Protein AF-A0A1V5N1G8-F1 (afdb_monomer_lite)

Sequence (257 aa):
MRITNEGSNYADNFAGTRWVGSACRNLSTYFGYEPAGEVNERGIAARIYNAAASGADELFVYDNPPAGERGAIYARYHSLLVKREPKIPVAVFLSKTAQELGLLTDLYPHAVVFRDYTDFDYLDESLIEQGFLDRYQVLVWTDGAVTEEKTLQQIEKWALAGGSLYCYIQPQTVEGRLWKLPAKDFAVSPSSLASFFEQIALSHAGLIPDGRADKVYWTRFKNDSVLILNFSDQVYEINNHKIEPGGIGEFQPDGKN

Secondary structure (DSSP, 8-state):
-EEEEE-S-HHHHHHHHHHHHHHHHHTT---EEEESS---HHHHHHHHHHHHHHT-SEE----SS--HHHHHHHHHHGGG-S---B---EEEE--HHHHHTT--SSHHHHHHHHTTT---EEE-HHHHHTTGGGG-SEEEE-S--EE-HHHHHHHHHHHHTT-EEEESS--EETT-PBP----TT-B---S-HHHHHHHHHHHTBTTBSS-S-SSEEEEEBTTS-EEEEE-SSS-EEETTEEE-TT-EEEE-TTS--

Foldseek 3Di:
DEDEDAELDLLLQCLVCLAVLQVCVLVVHAYEYHYPDYHDQLRLLSQLCSCLLSQHPDYDDPPVPPDDSSNVSCVVRVVSNDRFAFQAQEEEEDEPVLVVVVFFDCSSVLSSQLQLFADYHYDYLVSLVVVSNLSHQEYEYETRQEHAPVSVVSVLVVQVVRHAYEYCDQHDYPVRHTDDHPHDRYDNDPPDSLVSLLVVCVVDPPSGVNRDRAQWGWTAGPQRKIKIAQCHCDWDDDPNDTAHHSGIDIAHPVRPD

pLDDT: mean 92.46, std 9.37, range [46.47, 98.5]

Radius of gyration: 18.56 Å; chains: 1; bounding box: 42×41×53 Å

Structure (mmCIF, N/CA/C/O backbone):
data_AF-A0A1V5N1G8-F1
#
_entry.id   AF-A0A1V5N1G8-F1
#
loop_
_atom_site.group_PDB
_atom_site.id
_atom_site.type_symbol
_atom_site.label_atom_id
_atom_site.label_alt_id
_atom_site.label_comp_id
_atom_site.label_asym_id
_atom_site.label_entity_id
_atom_site.label_seq_id
_atom_site.pdbx_PDB_ins_code
_atom_site.Cartn_x
_atom_site.Cartn_y
_atom_site.Cartn_z
_atom_site.occupancy
_atom_site.B_iso_or_equiv
_atom_site.auth_seq_id
_atom_site.auth_comp_id
_atom_site.auth_asym_id
_atom_site.auth_atom_id
_atom_site.pdbx_PDB_model_num
ATOM 1 N N . MET A 1 1 ? -10.529 9.069 -12.139 1.00 88.56 1 MET A N 1
ATOM 2 C CA . MET A 1 1 ? -9.768 10.213 -11.598 1.00 88.56 1 MET A CA 1
ATOM 3 C C . MET A 1 1 ? -8.289 10.030 -11.890 1.00 88.56 1 MET A C 1
ATOM 5 O O . MET A 1 1 ? -7.838 8.898 -11.879 1.00 88.56 1 MET A O 1
ATOM 9 N N . ARG A 1 2 ? -7.527 11.096 -12.136 1.00 91.50 2 ARG A N 1
ATOM 10 C CA . ARG A 1 2 ? -6.063 11.013 -12.236 1.00 91.50 2 ARG A CA 1
ATOM 11 C C . ARG A 1 2 ? -5.458 11.846 -11.116 1.00 91.50 2 ARG A C 1
ATOM 13 O O . ARG A 1 2 ? -5.858 12.996 -10.962 1.00 91.50 2 ARG A O 1
ATOM 20 N N . ILE A 1 3 ? -4.589 11.249 -10.305 1.00 94.19 3 ILE A N 1
ATOM 21 C CA . ILE A 1 3 ? -3.963 11.930 -9.165 1.00 94.19 3 ILE A CA 1
ATOM 22 C C . ILE A 1 3 ? -2.528 12.325 -9.508 1.00 94.19 3 ILE A C 1
ATOM 24 O O . ILE A 1 3 ? -1.753 11.510 -10.007 1.00 94.19 3 ILE A O 1
ATOM 28 N N . THR A 1 4 ? -2.192 13.579 -9.221 1.00 92.69 4 THR A N 1
ATOM 29 C CA . THR A 1 4 ? -0.881 14.177 -9.485 1.00 92.69 4 THR A CA 1
ATOM 30 C C . THR A 1 4 ? -0.079 14.212 -8.188 1.00 92.69 4 THR A C 1
ATOM 32 O O . THR A 1 4 ? -0.222 15.149 -7.406 1.00 92.69 4 THR A O 1
ATOM 35 N N . ASN A 1 5 ? 0.731 13.184 -7.917 1.00 90.25 5 ASN A N 1
ATOM 36 C CA . ASN A 1 5 ? 1.660 13.212 -6.774 1.00 90.25 5 ASN A CA 1
ATOM 37 C C . ASN A 1 5 ? 2.981 12.459 -6.978 1.00 90.25 5 ASN A C 1
ATOM 39 O O . ASN A 1 5 ? 3.834 12.515 -6.097 1.00 90.25 5 ASN A O 1
ATOM 43 N N . GLU A 1 6 ? 3.172 11.768 -8.105 1.00 95.25 6 GLU A N 1
ATOM 44 C CA . GLU A 1 6 ? 4.343 10.904 -8.237 1.00 95.25 6 GLU A CA 1
ATOM 45 C C . GLU A 1 6 ? 5.631 11.694 -8.530 1.00 95.25 6 GLU A C 1
ATOM 47 O O . GLU A 1 6 ? 5.628 12.752 -9.161 1.00 95.25 6 GLU A O 1
ATOM 52 N N . GLY A 1 7 ? 6.758 11.130 -8.124 1.00 95.56 7 GLY A N 1
ATOM 53 C CA . GLY A 1 7 ? 8.108 11.519 -8.501 1.00 95.56 7 GLY A CA 1
ATOM 54 C C . GLY A 1 7 ? 8.972 10.273 -8.684 1.00 95.56 7 GLY A C 1
ATOM 55 O O . GLY A 1 7 ? 8.521 9.255 -9.216 1.00 95.56 7 GLY A O 1
ATOM 56 N N . SER A 1 8 ? 10.225 10.343 -8.233 1.00 97.12 8 SER A N 1
ATOM 57 C CA . SER A 1 8 ? 11.194 9.256 -8.424 1.00 97.12 8 SER A CA 1
ATOM 58 C C . SER A 1 8 ? 11.230 8.211 -7.302 1.00 97.12 8 SER A C 1
ATOM 60 O O . SER A 1 8 ? 11.755 7.123 -7.523 1.00 97.12 8 SER A O 1
ATOM 62 N N . ASN A 1 9 ? 10.702 8.513 -6.112 1.00 96.62 9 ASN A N 1
ATOM 63 C CA . ASN A 1 9 ? 10.716 7.598 -4.968 1.00 96.62 9 ASN A CA 1
ATOM 64 C C . ASN A 1 9 ? 9.448 6.736 -4.950 1.00 96.62 9 ASN A C 1
ATOM 66 O O . ASN A 1 9 ? 8.348 7.253 -4.772 1.00 96.62 9 ASN A O 1
ATOM 70 N N . TYR A 1 10 ? 9.604 5.418 -5.098 1.00 97.50 10 TYR A N 1
ATOM 71 C CA . TYR A 1 10 ? 8.465 4.505 -5.104 1.00 97.50 10 TYR A CA 1
ATOM 72 C C . TYR A 1 10 ? 7.643 4.543 -3.808 1.00 97.50 10 TYR A C 1
ATOM 74 O O . TYR A 1 10 ? 6.419 4.566 -3.882 1.00 97.50 10 TYR A O 1
ATOM 82 N N . ALA A 1 11 ? 8.278 4.546 -2.636 1.00 96.44 11 ALA A N 1
ATOM 83 C CA . ALA A 1 11 ? 7.544 4.456 -1.377 1.00 96.44 11 ALA A CA 1
ATOM 84 C C . ALA A 1 11 ? 6.697 5.715 -1.125 1.00 96.44 11 ALA A C 1
ATOM 86 O O . ALA A 1 11 ? 5.557 5.608 -0.675 1.00 96.44 11 ALA A O 1
ATOM 87 N N . ASP A 1 12 ? 7.211 6.887 -1.513 1.00 96.44 12 ASP A N 1
ATOM 88 C CA . ASP A 1 12 ? 6.464 8.149 -1.462 1.00 96.44 12 ASP A CA 1
ATOM 89 C C . ASP A 1 12 ? 5.309 8.145 -2.475 1.00 96.44 12 ASP A C 1
ATOM 91 O O . ASP A 1 12 ? 4.169 8.457 -2.118 1.00 96.44 12 ASP A O 1
ATOM 95 N N . ASN A 1 13 ? 5.578 7.719 -3.720 1.00 97.25 13 ASN A N 1
ATOM 96 C CA . ASN A 1 13 ? 4.553 7.568 -4.759 1.00 97.25 13 ASN A CA 1
ATOM 97 C C . ASN A 1 13 ? 3.430 6.655 -4.272 1.00 97.25 13 ASN A C 1
ATOM 99 O O . ASN A 1 13 ? 2.253 6.990 -4.399 1.00 97.25 13 ASN A O 1
ATOM 103 N N . PHE A 1 14 ? 3.788 5.513 -3.685 1.00 97.69 14 PHE A N 1
ATOM 104 C CA . PHE A 1 14 ? 2.848 4.578 -3.101 1.00 97.69 14 PHE A CA 1
ATOM 105 C C . PHE A 1 14 ? 2.018 5.260 -2.016 1.00 97.69 14 PHE A C 1
ATOM 107 O O . PHE A 1 14 ? 0.804 5.367 -2.163 1.00 97.69 14 PHE A O 1
ATOM 114 N N . ALA A 1 15 ? 2.653 5.764 -0.956 1.00 96.56 15 ALA A N 1
ATOM 115 C CA . ALA A 1 15 ? 1.955 6.302 0.208 1.00 96.56 15 ALA A CA 1
ATOM 116 C C . ALA A 1 15 ? 0.999 7.444 -0.166 1.00 96.56 15 ALA A C 1
ATOM 118 O O . ALA A 1 15 ? -0.118 7.498 0.351 1.00 96.56 15 ALA A O 1
ATOM 119 N N . GLY A 1 16 ? 1.403 8.310 -1.100 1.00 95.25 16 GLY A N 1
ATOM 120 C CA . GLY A 1 16 ? 0.568 9.393 -1.602 1.00 95.25 16 GLY A CA 1
ATOM 121 C C . GLY A 1 16 ? -0.564 8.903 -2.504 1.00 95.25 16 GLY A C 1
ATOM 122 O O . GLY A 1 16 ? -1.728 9.254 -2.309 1.00 95.25 16 GLY A O 1
ATOM 123 N N . THR A 1 17 ? -0.248 8.143 -3.562 1.00 96.56 17 THR A N 1
ATOM 124 C CA . THR A 1 17 ? -1.257 7.766 -4.578 1.00 96.56 17 THR A CA 1
ATOM 125 C C . THR A 1 17 ? -2.237 6.726 -4.057 1.00 96.56 17 THR A C 1
ATOM 127 O O . THR A 1 17 ? -3.378 6.650 -4.532 1.00 96.56 17 THR A O 1
ATOM 130 N N . ARG A 1 18 ? -1.816 5.938 -3.061 1.00 96.31 18 ARG A N 1
ATOM 131 C CA . ARG A 1 18 ? -2.609 4.848 -2.511 1.00 96.31 18 ARG A CA 1
ATOM 132 C C . ARG A 1 18 ? -3.889 5.340 -1.863 1.00 96.31 18 ARG A C 1
ATOM 134 O O . ARG A 1 18 ? -4.864 4.611 -1.942 1.00 96.31 18 ARG A O 1
ATOM 141 N N . TRP A 1 19 ? -3.969 6.561 -1.335 1.00 94.50 19 TRP A N 1
ATOM 142 C CA . TRP A 1 19 ? -5.241 7.111 -0.841 1.00 94.50 19 TRP A CA 1
ATOM 143 C C . TRP A 1 19 ? -6.323 7.089 -1.926 1.00 94.50 19 TRP A C 1
ATOM 145 O O . TRP A 1 19 ? -7.362 6.444 -1.767 1.00 94.50 19 TRP A O 1
ATOM 155 N N . VAL A 1 20 ? -6.049 7.709 -3.076 1.00 95.56 20 VAL A N 1
ATOM 156 C CA . VAL A 1 20 ? -6.992 7.736 -4.203 1.00 95.56 20 VAL A CA 1
ATOM 157 C C . VAL A 1 20 ? -7.199 6.334 -4.776 1.00 95.56 20 VAL A C 1
ATOM 159 O O . VAL A 1 20 ? -8.334 5.949 -5.046 1.00 95.56 20 VAL A O 1
ATOM 162 N N . GLY A 1 21 ? -6.128 5.544 -4.911 1.00 96.12 21 GLY A N 1
ATOM 163 C CA . GLY A 1 21 ? -6.220 4.163 -5.396 1.00 96.12 21 GLY A CA 1
ATOM 164 C C . GLY A 1 21 ? -7.123 3.278 -4.527 1.00 96.12 21 GLY A C 1
ATOM 165 O O . GLY A 1 21 ? -7.947 2.536 -5.057 1.00 96.12 21 GLY A O 1
ATOM 166 N N . SER A 1 22 ? -7.031 3.406 -3.202 1.00 97.12 22 SER A N 1
ATOM 167 C CA . SER A 1 22 ? -7.823 2.631 -2.234 1.00 97.12 22 SER A CA 1
ATOM 168 C C . SER A 1 22 ? -9.305 2.958 -2.332 1.00 97.12 22 SER A C 1
ATOM 170 O O . SER A 1 22 ? -10.140 2.056 -2.433 1.00 97.12 22 SER A O 1
ATOM 172 N N . ALA A 1 23 ? -9.639 4.252 -2.365 1.00 96.50 23 ALA A N 1
ATOM 173 C CA . ALA A 1 23 ? -11.014 4.701 -2.532 1.00 96.50 23 ALA A CA 1
ATOM 174 C C . ALA A 1 23 ? -11.585 4.218 -3.872 1.00 96.50 23 ALA A C 1
ATOM 176 O O . ALA A 1 23 ? -12.666 3.629 -3.911 1.00 96.50 23 ALA A O 1
ATOM 177 N N . CYS A 1 24 ? -10.838 4.393 -4.967 1.00 96.56 24 CYS A N 1
ATOM 178 C CA . CYS A 1 24 ? -11.295 3.993 -6.292 1.00 96.56 24 CYS A CA 1
ATOM 179 C C . CYS A 1 24 ? -11.486 2.478 -6.424 1.00 96.56 24 CYS A C 1
ATOM 181 O O . CYS A 1 24 ? -12.494 2.048 -6.985 1.00 96.56 24 CYS A O 1
ATOM 183 N N . ARG A 1 25 ? -10.585 1.659 -5.867 1.00 94.75 25 ARG A N 1
ATOM 184 C CA . ARG A 1 25 ? -10.755 0.198 -5.846 1.00 94.75 25 ARG A CA 1
ATOM 185 C C . ARG A 1 25 ? -11.958 -0.226 -5.017 1.00 94.75 25 ARG A C 1
ATOM 187 O O . ARG A 1 25 ? -12.741 -1.059 -5.475 1.00 94.75 25 ARG A O 1
ATOM 194 N N . ASN A 1 26 ? -12.157 0.366 -3.839 1.00 96.50 26 ASN A N 1
ATOM 195 C CA . ASN A 1 26 ? -13.307 0.022 -3.007 1.00 96.50 26 ASN A CA 1
ATOM 196 C C . ASN A 1 26 ? -14.634 0.366 -3.686 1.00 96.50 26 ASN A C 1
ATOM 198 O O . ASN A 1 26 ? -15.525 -0.483 -3.764 1.00 96.50 26 ASN A O 1
ATOM 202 N N . LEU A 1 27 ? -14.697 1.553 -4.289 1.00 96.31 27 LEU A N 1
ATOM 203 C CA . LEU A 1 27 ? -15.857 2.077 -5.006 1.00 96.31 27 LEU A CA 1
ATOM 204 C C . LEU A 1 27 ? -15.974 1.575 -6.455 1.00 96.31 27 LEU A C 1
ATOM 206 O O . LEU A 1 27 ? -16.902 1.966 -7.159 1.00 96.31 27 LEU A O 1
ATOM 210 N N . SER A 1 28 ? -15.066 0.702 -6.907 1.00 94.38 28 SER A N 1
ATOM 211 C CA . SER A 1 28 ? -15.057 0.128 -8.262 1.00 94.38 28 SER A CA 1
ATOM 212 C C . SER A 1 28 ? -15.092 1.183 -9.378 1.00 94.38 28 SER A C 1
ATOM 214 O O . SER A 1 28 ? -15.866 1.078 -10.329 1.00 94.38 28 SER A O 1
ATOM 216 N N . THR A 1 29 ? -14.251 2.212 -9.267 1.00 95.38 29 THR A N 1
ATOM 217 C CA . THR A 1 29 ? -14.148 3.302 -10.247 1.00 95.38 29 THR A CA 1
ATOM 218 C C . THR A 1 29 ? -12.726 3.473 -10.782 1.00 95.38 29 THR A C 1
ATOM 220 O O . THR A 1 29 ? -11.764 2.926 -10.246 1.00 95.38 29 THR A O 1
ATOM 223 N N . TYR A 1 30 ? -12.610 4.235 -11.867 1.00 95.50 30 TYR A N 1
ATOM 224 C CA . TYR A 1 30 ? -11.371 4.447 -12.608 1.00 95.50 30 TYR A CA 1
ATOM 225 C C . TYR A 1 30 ? -10.359 5.291 -11.830 1.00 95.50 30 TYR A C 1
ATOM 227 O O . TYR A 1 30 ? -10.705 6.366 -11.306 1.00 95.50 30 TYR A O 1
ATOM 235 N N . PHE A 1 31 ? -9.083 4.907 -11.881 1.00 96.81 31 PHE A N 1
ATOM 236 C CA . PHE A 1 31 ? -7.987 5.765 -11.436 1.00 96.81 31 PHE A CA 1
ATOM 237 C C . PHE A 1 31 ? -6.702 5.634 -12.258 1.00 96.81 31 PHE A C 1
ATOM 239 O O . PHE A 1 31 ? -6.399 4.585 -12.810 1.00 96.81 31 PHE A O 1
ATOM 246 N N . GLY A 1 32 ? -5.917 6.708 -12.290 1.00 97.12 32 GLY A N 1
ATOM 247 C CA . GLY A 1 32 ? -4.596 6.733 -12.911 1.00 97.12 32 GLY A CA 1
ATOM 248 C C . GLY A 1 32 ? -3.634 7.671 -12.193 1.00 97.12 32 GLY A C 1
ATOM 249 O O . GLY A 1 32 ? -4.049 8.463 -11.336 1.00 97.12 32 GLY A O 1
ATOM 250 N N . TYR A 1 33 ? -2.356 7.588 -12.553 1.00 96.88 33 TYR A N 1
ATOM 251 C CA . TYR A 1 33 ? -1.278 8.317 -11.884 1.00 96.88 33 TYR A CA 1
ATOM 252 C C . TYR A 1 33 ? -0.554 9.288 -12.806 1.00 96.88 33 TYR A C 1
ATOM 254 O O . TYR A 1 33 ? -0.299 9.004 -13.975 1.00 96.88 33 TYR A O 1
ATOM 262 N N . GLU A 1 34 ? -0.214 10.445 -12.252 1.00 96.12 34 GLU A N 1
ATOM 263 C CA . GLU A 1 34 ? 0.503 11.525 -12.915 1.00 96.12 34 GLU A CA 1
ATOM 264 C C . GLU A 1 34 ? 1.642 12.023 -12.008 1.00 96.12 34 GLU A C 1
ATOM 266 O O . GLU A 1 34 ? 1.466 12.084 -10.782 1.00 96.12 34 GLU A O 1
ATOM 271 N N . PRO A 1 35 ? 2.814 12.388 -12.565 1.00 95.69 35 PRO A N 1
ATOM 272 C CA . PRO A 1 35 ? 3.889 12.903 -11.742 1.00 95.69 35 PRO A CA 1
ATOM 273 C C . PRO A 1 35 ? 3.632 14.365 -11.358 1.00 95.69 35 PRO A C 1
ATOM 275 O O . PRO A 1 35 ? 3.226 15.173 -12.191 1.00 95.69 35 PRO A O 1
ATOM 278 N N . ALA A 1 36 ? 3.894 14.696 -10.094 1.00 93.50 36 ALA A N 1
ATOM 279 C CA . ALA A 1 36 ? 3.930 16.062 -9.567 1.00 93.50 36 ALA A CA 1
ATOM 280 C C . ALA A 1 36 ? 5.359 16.600 -9.404 1.00 93.50 36 ALA A C 1
ATOM 282 O O . ALA A 1 36 ? 5.547 17.804 -9.243 1.00 93.50 36 ALA A O 1
ATOM 283 N N . GLY A 1 37 ? 6.356 15.712 -9.405 1.00 90.31 37 GLY A N 1
ATOM 284 C CA . GLY A 1 37 ? 7.762 16.050 -9.214 1.00 90.31 37 GLY A CA 1
ATOM 285 C C . GLY A 1 37 ? 8.657 15.568 -10.350 1.00 90.31 37 GLY A C 1
ATOM 286 O O . GLY A 1 37 ? 8.205 15.013 -11.352 1.00 90.31 37 GLY A O 1
ATOM 287 N N . GLU A 1 38 ? 9.959 15.775 -10.171 1.00 92.12 38 GLU A N 1
ATOM 288 C CA . GLU A 1 38 ? 10.972 15.328 -11.123 1.00 92.12 38 GLU A CA 1
ATOM 289 C C . GLU A 1 38 ? 11.075 13.791 -11.154 1.00 92.12 38 GLU A C 1
ATOM 291 O O . GLU A 1 38 ? 11.068 13.109 -10.120 1.00 92.12 38 GLU A O 1
ATOM 296 N N . VAL A 1 39 ? 11.171 13.239 -12.367 1.00 96.75 39 VAL A N 1
ATOM 297 C CA . VAL A 1 39 ? 11.227 11.794 -12.617 1.00 96.75 39 VAL A CA 1
ATOM 298 C C . VAL A 1 39 ? 12.542 11.451 -13.307 1.00 96.75 39 VAL A C 1
ATOM 300 O O . VAL A 1 39 ? 12.684 11.686 -14.508 1.00 96.75 39 VAL A O 1
ATOM 303 N N . ASN A 1 40 ? 13.478 10.856 -12.570 1.00 96.00 40 ASN A N 1
ATOM 304 C CA . ASN A 1 40 ? 14.697 10.262 -13.120 1.00 96.00 40 ASN A CA 1
ATOM 305 C C . ASN A 1 40 ? 14.435 8.844 -13.668 1.00 96.00 40 ASN A C 1
ATOM 307 O O . ASN A 1 40 ? 13.317 8.330 -13.616 1.00 96.00 40 ASN A O 1
ATOM 311 N N . GLU A 1 41 ? 15.471 8.198 -14.190 1.00 95.06 41 GLU A N 1
ATOM 312 C CA . GLU A 1 41 ? 15.430 6.881 -14.832 1.00 95.06 41 GLU A CA 1
ATOM 313 C C . GLU A 1 41 ? 14.890 5.795 -13.890 1.00 95.06 41 GLU A C 1
ATOM 315 O O . GLU A 1 41 ? 13.981 5.041 -14.244 1.00 95.06 41 GLU A O 1
ATOM 320 N N . ARG A 1 42 ? 15.382 5.765 -12.646 1.00 94.81 42 ARG A N 1
ATOM 321 C CA . ARG A 1 42 ? 14.893 4.857 -11.595 1.00 94.81 42 ARG A CA 1
ATOM 322 C C . ARG A 1 42 ? 13.423 5.141 -11.257 1.00 94.81 42 ARG A C 1
ATOM 324 O O . ARG A 1 42 ? 12.645 4.216 -11.026 1.00 94.81 42 ARG A O 1
ATOM 331 N N . GLY A 1 43 ? 13.037 6.414 -11.293 1.00 96.94 43 GLY A N 1
ATOM 332 C CA . GLY A 1 43 ? 11.673 6.894 -11.121 1.00 96.94 43 GLY A CA 1
ATOM 333 C C . GLY A 1 43 ? 10.710 6.400 -12.197 1.00 96.94 43 GLY A C 1
ATOM 334 O O . GLY A 1 43 ? 9.571 6.071 -11.879 1.00 96.94 43 GLY A O 1
ATOM 335 N N . ILE A 1 44 ? 11.145 6.271 -13.455 1.00 97.31 44 ILE A N 1
ATOM 336 C CA . ILE A 1 44 ? 10.298 5.715 -14.524 1.00 97.31 44 ILE A CA 1
ATOM 337 C C . ILE A 1 44 ? 9.881 4.283 -14.174 1.00 97.31 44 ILE A C 1
ATOM 339 O O . ILE A 1 44 ? 8.691 3.965 -14.207 1.00 97.31 44 ILE A O 1
ATOM 343 N N . ALA A 1 45 ? 10.839 3.431 -13.794 1.00 97.50 45 ALA A N 1
ATOM 344 C CA . ALA A 1 45 ? 10.550 2.056 -13.393 1.00 97.50 45 ALA A CA 1
ATOM 345 C C . ALA A 1 45 ? 9.644 2.011 -12.150 1.00 97.50 45 ALA A C 1
ATOM 347 O O . ALA A 1 45 ? 8.644 1.295 -12.150 1.00 97.50 45 ALA A O 1
ATOM 348 N N . ALA A 1 46 ? 9.923 2.835 -11.134 1.00 97.81 46 ALA A N 1
ATOM 349 C CA . ALA A 1 46 ? 9.080 2.944 -9.942 1.00 97.81 46 ALA A CA 1
ATOM 350 C C . ALA A 1 46 ? 7.622 3.305 -10.265 1.00 97.81 46 ALA A C 1
ATOM 352 O O . ALA A 1 46 ? 6.705 2.728 -9.685 1.00 97.81 46 ALA A O 1
ATOM 353 N N . ARG A 1 47 ? 7.392 4.231 -11.200 1.00 97.81 47 ARG A N 1
ATOM 354 C CA . ARG A 1 47 ? 6.046 4.662 -11.607 1.00 97.81 47 ARG A CA 1
ATOM 355 C C . ARG A 1 47 ? 5.321 3.617 -12.456 1.00 97.81 47 ARG A C 1
ATOM 357 O O . ARG A 1 47 ? 4.136 3.377 -12.239 1.00 97.81 47 ARG A O 1
ATOM 364 N N . ILE A 1 48 ? 6.029 2.945 -13.371 1.00 97.94 48 ILE A N 1
ATOM 365 C CA . ILE A 1 48 ? 5.479 1.799 -14.119 1.00 97.94 48 ILE A CA 1
ATOM 366 C C . ILE A 1 48 ? 5.062 0.692 -13.151 1.00 97.94 48 ILE A C 1
ATOM 368 O O . ILE A 1 48 ? 3.938 0.195 -13.234 1.00 97.94 48 ILE A O 1
ATOM 372 N N . TYR A 1 49 ? 5.939 0.351 -12.202 1.00 98.06 49 TYR A N 1
ATOM 373 C CA . TYR A 1 49 ? 5.624 -0.606 -11.152 1.00 98.06 49 TYR A CA 1
ATOM 374 C C . TYR A 1 49 ? 4.414 -0.149 -10.337 1.00 98.06 49 TYR A C 1
ATOM 376 O O . TYR A 1 49 ? 3.484 -0.928 -10.185 1.00 98.06 49 TYR A O 1
ATOM 384 N N . ASN A 1 50 ? 4.376 1.100 -9.855 1.00 97.75 50 ASN A N 1
ATOM 385 C CA . ASN A 1 50 ? 3.276 1.593 -9.025 1.00 97.75 50 ASN A CA 1
ATOM 386 C C . ASN A 1 50 ? 1.923 1.517 -9.747 1.00 97.75 50 ASN A C 1
ATOM 388 O O . ASN A 1 50 ? 0.943 1.060 -9.157 1.00 97.75 50 ASN A O 1
ATOM 392 N N . ALA A 1 51 ? 1.863 1.902 -11.026 1.00 97.50 51 ALA A N 1
ATOM 393 C CA . ALA A 1 51 ? 0.649 1.789 -11.831 1.00 97.50 51 ALA A CA 1
ATOM 394 C C . ALA A 1 51 ? 0.190 0.327 -11.975 1.00 97.50 51 ALA A C 1
ATOM 396 O O . ALA A 1 51 ? -0.966 0.013 -11.683 1.00 97.50 51 ALA A O 1
ATOM 397 N N . ALA A 1 52 ? 1.100 -0.577 -12.353 1.00 97.06 52 ALA A N 1
ATOM 398 C CA . ALA A 1 52 ? 0.797 -1.998 -12.525 1.00 97.06 52 ALA A CA 1
ATOM 399 C C . ALA A 1 52 ? 0.404 -2.677 -11.199 1.00 97.06 52 ALA A C 1
ATOM 401 O O . ALA A 1 52 ? -0.640 -3.325 -11.111 1.00 97.06 52 ALA A O 1
ATOM 402 N N . ALA A 1 53 ? 1.207 -2.483 -10.151 1.00 96.56 53 ALA A N 1
ATOM 403 C CA . ALA A 1 53 ? 0.996 -3.015 -8.807 1.00 96.56 53 ALA A CA 1
ATOM 404 C C . ALA A 1 53 ? -0.311 -2.515 -8.188 1.00 96.56 53 ALA A C 1
ATOM 406 O O . ALA A 1 53 ? -1.022 -3.266 -7.527 1.00 96.56 53 ALA A O 1
ATOM 407 N N . SER A 1 54 ? -0.674 -1.256 -8.429 1.00 96.31 54 SER A N 1
ATOM 408 C CA . SER A 1 54 ? -1.926 -0.708 -7.913 1.00 96.31 54 SER A CA 1
ATOM 409 C C . SER A 1 54 ? -3.150 -1.168 -8.710 1.00 96.31 54 SER A C 1
ATOM 411 O O . SER A 1 54 ? -4.267 -1.063 -8.206 1.00 96.31 54 SER A O 1
ATOM 413 N N . GLY A 1 55 ? -2.975 -1.711 -9.917 1.00 96.06 55 GLY A N 1
ATOM 414 C CA . GLY A 1 55 ? -4.087 -1.990 -10.826 1.00 96.06 55 GLY A CA 1
ATOM 415 C C . GLY A 1 55 ? -4.699 -0.711 -11.403 1.00 96.06 55 GLY A C 1
ATOM 416 O O . GLY A 1 55 ? -5.911 -0.659 -11.612 1.00 96.06 55 GLY A O 1
ATOM 417 N N . ALA A 1 56 ? -3.875 0.322 -11.605 1.00 96.75 56 ALA A N 1
ATOM 418 C CA . ALA A 1 56 ? -4.293 1.581 -12.206 1.00 96.75 56 ALA A CA 1
ATOM 419 C C . ALA A 1 56 ? -4.749 1.374 -13.656 1.00 96.75 56 ALA A C 1
ATOM 421 O O . ALA A 1 56 ? -4.238 0.517 -14.379 1.00 96.75 56 ALA A O 1
ATOM 422 N N . ASP A 1 57 ? -5.704 2.190 -14.087 1.00 96.44 57 ASP A N 1
ATOM 423 C CA . ASP A 1 57 ? -6.218 2.190 -15.453 1.00 96.44 57 ASP A CA 1
ATOM 424 C C . ASP A 1 57 ? -5.337 3.006 -16.413 1.00 96.44 57 ASP A C 1
ATOM 426 O O . ASP A 1 57 ? -5.391 2.809 -17.625 1.00 96.44 57 ASP A O 1
ATOM 430 N N . GLU A 1 58 ? -4.527 3.926 -15.880 1.00 95.38 58 GLU A N 1
ATOM 431 C CA . GLU A 1 58 ? -3.680 4.830 -16.660 1.00 95.38 58 GLU A CA 1
ATOM 432 C C . GLU A 1 58 ? -2.407 5.208 -15.899 1.00 95.38 58 GLU A C 1
ATOM 434 O O . GLU A 1 58 ? -2.424 5.478 -14.695 1.00 95.38 58 GLU A O 1
ATOM 439 N N . LEU A 1 59 ? -1.310 5.315 -16.649 1.00 96.00 59 LEU A N 1
ATOM 440 C CA . LEU A 1 59 ? -0.094 6.003 -16.238 1.00 96.00 59 LEU A CA 1
ATOM 441 C C . LEU A 1 59 ? 0.168 7.154 -17.211 1.00 96.00 59 LEU A C 1
ATOM 443 O O . LEU A 1 59 ? 0.448 6.926 -18.387 1.00 96.00 59 LEU A O 1
ATOM 447 N N . PHE A 1 60 ? 0.115 8.387 -16.717 1.00 95.44 60 PHE A N 1
ATOM 448 C CA . PHE A 1 60 ? 0.481 9.563 -17.493 1.00 95.44 60 PHE A CA 1
ATOM 449 C C . PHE A 1 60 ? 1.989 9.829 -17.400 1.00 95.44 60 PHE A C 1
ATOM 451 O O . PHE A 1 60 ? 2.592 9.744 -16.323 1.00 95.44 60 PHE A O 1
ATOM 458 N N . VAL A 1 61 ? 2.609 10.193 -18.523 1.00 94.12 61 VAL A N 1
ATOM 459 C CA . VAL A 1 61 ? 4.036 10.532 -18.611 1.00 94.12 61 VAL A CA 1
ATOM 460 C C . VAL A 1 61 ? 4.239 11.787 -19.458 1.00 94.12 61 VAL A C 1
ATOM 462 O O . VAL A 1 61 ? 3.541 11.989 -20.448 1.00 94.12 61 VAL A O 1
ATOM 465 N N . TYR A 1 62 ? 5.210 12.622 -19.078 1.00 92.94 62 TYR A N 1
ATOM 466 C CA . TYR A 1 62 ? 5.584 13.820 -19.843 1.00 92.94 62 TYR A CA 1
ATOM 467 C C . TYR A 1 62 ? 6.621 13.540 -20.945 1.00 92.94 62 TYR A C 1
ATOM 469 O O . TYR A 1 62 ? 6.827 14.383 -21.815 1.00 92.94 62 TYR A O 1
ATOM 477 N N . ASP A 1 63 ? 7.263 12.367 -20.941 1.00 92.31 63 ASP A N 1
ATOM 478 C CA . ASP A 1 63 ? 8.212 11.971 -21.985 1.00 92.31 63 ASP A CA 1
ATOM 479 C C . ASP A 1 63 ? 7.479 11.729 -23.314 1.00 92.31 63 ASP A C 1
ATOM 481 O O . ASP A 1 63 ? 6.809 10.708 -23.475 1.00 92.31 63 ASP A O 1
ATOM 485 N N . ASN A 1 64 ? 7.597 12.653 -24.275 1.00 87.56 64 ASN A N 1
ATOM 486 C CA . ASN A 1 64 ? 6.899 12.542 -25.557 1.00 87.56 64 ASN A CA 1
ATOM 487 C C . ASN A 1 64 ? 7.670 13.170 -26.749 1.00 87.56 64 ASN A C 1
ATOM 489 O O . A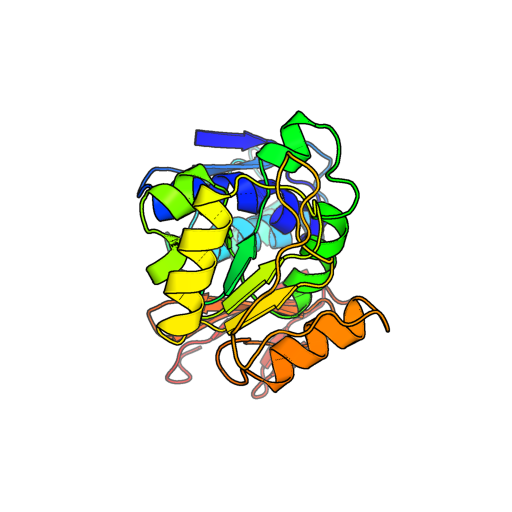SN A 1 64 ? 7.740 14.397 -26.836 1.00 87.56 64 ASN A O 1
ATOM 493 N N . PRO A 1 65 ? 8.188 12.365 -27.704 1.00 88.31 65 PRO A N 1
ATOM 494 C CA . PRO A 1 65 ? 8.342 10.914 -27.615 1.00 88.31 65 PRO A CA 1
ATOM 495 C C . PRO A 1 65 ? 9.446 10.549 -26.605 1.00 88.31 65 PRO A C 1
ATOM 497 O O . PRO A 1 65 ? 10.435 11.277 -26.488 1.00 88.31 65 PRO A O 1
ATOM 500 N N . PRO A 1 66 ? 9.335 9.418 -25.893 1.00 89.75 66 PRO A N 1
ATOM 501 C CA . PRO A 1 66 ? 10.431 8.942 -25.064 1.00 89.75 66 PRO A CA 1
ATOM 502 C C . PRO A 1 66 ? 11.621 8.513 -25.942 1.00 89.75 66 PRO A C 1
ATOM 504 O O . PRO A 1 66 ? 11.449 7.835 -26.955 1.00 89.75 66 PRO A O 1
ATOM 507 N N . ALA A 1 67 ? 12.839 8.894 -25.551 1.00 93.81 67 ALA A N 1
ATOM 508 C CA . ALA A 1 67 ? 14.072 8.610 -26.291 1.00 93.81 67 ALA A CA 1
ATOM 509 C C . ALA A 1 67 ? 15.250 8.320 -25.343 1.00 93.81 67 ALA A C 1
ATOM 511 O O . ALA A 1 67 ? 15.153 8.523 -24.132 1.00 93.81 67 ALA A O 1
ATOM 512 N N . GLY A 1 68 ? 16.365 7.831 -25.896 1.00 96.38 68 GLY A N 1
ATOM 513 C CA . GLY A 1 68 ? 17.579 7.530 -25.131 1.00 96.38 68 GLY A CA 1
ATOM 514 C C . GLY A 1 68 ? 17.361 6.469 -24.047 1.00 96.38 68 GLY A C 1
ATOM 515 O O . GLY A 1 68 ? 16.584 5.531 -24.229 1.00 96.38 68 GLY A O 1
ATOM 516 N N . GLU A 1 69 ? 18.042 6.629 -22.912 1.00 95.75 69 GLU A N 1
ATOM 517 C CA . GLU A 1 69 ? 17.945 5.720 -21.761 1.00 95.75 69 GLU A CA 1
ATOM 518 C C . GLU A 1 69 ? 16.510 5.606 -21.229 1.00 95.75 69 GLU A C 1
ATOM 520 O O . GLU A 1 69 ? 15.996 4.504 -21.043 1.00 95.75 69 GLU A O 1
ATOM 525 N N . ARG A 1 70 ? 15.815 6.739 -21.096 1.00 95.75 70 ARG A N 1
ATOM 526 C CA . ARG A 1 70 ? 14.411 6.796 -20.663 1.00 95.75 70 ARG A CA 1
ATOM 527 C C . ARG A 1 70 ? 13.505 5.987 -21.593 1.00 95.75 70 ARG A C 1
ATOM 529 O O . ARG A 1 70 ? 12.701 5.178 -21.136 1.00 95.75 70 ARG A O 1
ATOM 536 N N . GLY A 1 71 ? 13.684 6.145 -22.907 1.00 96.69 71 GLY A N 1
ATOM 537 C CA . GLY A 1 71 ? 12.986 5.351 -23.922 1.00 96.69 71 GLY A CA 1
ATOM 538 C C . GLY A 1 71 ? 13.259 3.851 -23.815 1.00 96.69 71 GLY A C 1
ATOM 539 O O . GLY A 1 71 ? 12.332 3.055 -23.950 1.00 96.69 71 GLY A O 1
ATOM 540 N N . ALA A 1 72 ? 14.496 3.455 -23.502 1.00 97.12 72 ALA A N 1
ATOM 541 C CA . ALA A 1 72 ? 14.844 2.052 -23.288 1.00 97.12 72 ALA A CA 1
ATOM 542 C C . ALA A 1 72 ? 14.148 1.451 -22.051 1.00 97.12 72 ALA A C 1
ATOM 544 O O . ALA A 1 72 ? 13.772 0.278 -22.079 1.00 97.12 72 ALA A O 1
ATOM 545 N N . ILE A 1 73 ? 13.926 2.238 -20.993 1.00 97.06 73 ILE A N 1
ATOM 546 C CA . ILE A 1 73 ? 13.189 1.801 -19.794 1.00 97.06 73 ILE A CA 1
ATOM 547 C C . ILE A 1 73 ? 11.711 1.573 -20.123 1.00 97.06 73 ILE A C 1
ATOM 549 O O . ILE A 1 73 ? 11.173 0.515 -19.791 1.00 97.06 73 ILE A O 1
ATOM 553 N N . TYR A 1 74 ? 11.068 2.504 -20.838 1.00 96.69 74 TYR A N 1
ATOM 554 C CA . TYR A 1 74 ? 9.699 2.294 -21.319 1.00 96.69 74 TYR A CA 1
ATOM 555 C C . TYR A 1 74 ? 9.614 1.070 -22.233 1.00 96.69 74 TYR A C 1
ATOM 557 O O . TYR A 1 74 ? 8.771 0.205 -22.019 1.00 96.69 74 TYR A O 1
ATOM 565 N N . ALA A 1 75 ? 10.521 0.929 -23.203 1.00 96.31 75 ALA A N 1
ATOM 566 C CA . ALA A 1 75 ? 10.548 -0.238 -24.082 1.00 96.31 75 ALA A CA 1
ATOM 567 C C . ALA A 1 75 ? 10.685 -1.552 -23.293 1.00 96.31 75 ALA A C 1
ATOM 569 O O . ALA A 1 75 ? 10.016 -2.528 -23.624 1.00 96.31 75 ALA A O 1
ATOM 570 N N . ARG A 1 76 ? 11.481 -1.564 -22.215 1.00 96.81 76 ARG A N 1
ATOM 571 C CA . ARG A 1 76 ? 11.671 -2.735 -21.351 1.00 96.81 76 ARG A CA 1
ATOM 572 C C . ARG A 1 76 ? 10.423 -3.106 -20.545 1.00 96.81 76 ARG A C 1
ATOM 574 O O . ARG A 1 76 ? 10.147 -4.291 -20.413 1.00 96.81 76 ARG A O 1
ATOM 581 N N . TYR A 1 77 ? 9.698 -2.126 -20.003 1.00 97.19 77 TYR A N 1
ATOM 582 C CA . TYR A 1 77 ? 8.653 -2.381 -19.001 1.00 97.19 77 TYR A CA 1
ATOM 583 C C . TYR A 1 77 ? 7.222 -2.030 -19.434 1.00 97.19 77 TYR A C 1
ATOM 585 O O . TYR A 1 77 ? 6.291 -2.302 -18.682 1.00 97.19 77 TYR A O 1
ATOM 593 N N . HIS A 1 78 ? 6.995 -1.464 -20.625 1.00 93.75 78 HIS A N 1
ATOM 594 C CA . HIS A 1 78 ? 5.647 -1.078 -21.074 1.00 93.75 78 HIS A CA 1
ATOM 595 C C . HIS A 1 78 ? 4.650 -2.246 -21.101 1.00 93.75 78 HIS A C 1
ATOM 597 O O . HIS A 1 78 ? 3.462 -2.029 -20.889 1.00 93.75 78 HIS A O 1
ATOM 603 N N . SER A 1 79 ? 5.112 -3.482 -21.321 1.00 95.44 79 SER A N 1
ATOM 604 C CA . SER A 1 79 ? 4.265 -4.680 -21.292 1.00 95.44 79 SER A CA 1
ATOM 605 C C . SER A 1 79 ? 3.655 -4.964 -19.913 1.00 95.44 79 SER A C 1
ATOM 607 O O . SER A 1 79 ? 2.663 -5.685 -19.832 1.00 95.44 79 SER A O 1
ATOM 609 N N . LEU A 1 80 ? 4.207 -4.382 -18.841 1.00 96.31 80 LEU A N 1
ATOM 610 C CA . LEU A 1 80 ? 3.666 -4.472 -17.483 1.00 96.31 80 LEU A CA 1
ATOM 611 C C . LEU A 1 80 ? 2.474 -3.530 -17.256 1.00 96.31 80 LEU A C 1
ATOM 613 O O . LEU A 1 80 ? 1.733 -3.723 -16.294 1.00 96.31 80 LEU A O 1
ATOM 617 N N . LEU A 1 81 ? 2.262 -2.530 -18.124 1.00 94.19 81 LEU A N 1
ATOM 618 C CA . LEU A 1 81 ? 1.151 -1.571 -18.044 1.00 94.19 81 LEU A CA 1
ATOM 619 C C . LEU A 1 81 ? -0.149 -2.189 -18.566 1.00 94.19 81 LEU A C 1
ATOM 621 O O . LEU A 1 81 ? -0.765 -1.734 -19.529 1.00 94.19 81 LEU A O 1
ATOM 625 N N . VAL A 1 82 ? -0.556 -3.263 -17.908 1.00 92.88 82 VAL A N 1
ATOM 626 C CA . VAL A 1 82 ? -1.808 -3.970 -18.131 1.00 92.88 82 VAL A CA 1
ATOM 627 C C . VAL A 1 82 ? -2.615 -3.935 -16.845 1.00 92.88 82 VAL A C 1
ATOM 629 O O . VAL A 1 82 ? -2.063 -4.006 -15.747 1.00 92.88 82 VAL A O 1
ATOM 632 N N . LYS A 1 83 ? -3.940 -3.838 -16.968 1.00 92.00 83 LYS A N 1
ATOM 633 C CA . LYS A 1 83 ? -4.812 -3.823 -15.794 1.00 92.00 83 LYS A CA 1
ATOM 634 C C . LYS A 1 83 ? -4.693 -5.152 -15.045 1.00 92.00 83 LYS A C 1
ATOM 636 O O . LYS A 1 83 ? -4.884 -6.224 -15.620 1.00 92.00 83 LYS A O 1
ATOM 641 N N . ARG A 1 84 ? -4.367 -5.067 -13.757 1.00 93.81 84 ARG A N 1
ATOM 642 C CA . ARG A 1 84 ? -4.155 -6.198 -12.844 1.00 93.81 84 ARG A CA 1
ATOM 643 C C . ARG A 1 84 ? -5.045 -6.035 -11.614 1.00 93.81 84 ARG A C 1
ATOM 645 O O . ARG A 1 84 ? -5.484 -4.934 -11.296 1.00 93.81 84 ARG A O 1
ATOM 652 N N . GLU A 1 85 ? -5.294 -7.135 -10.913 1.00 95.50 85 GLU A N 1
ATOM 653 C CA . GLU A 1 85 ? -6.057 -7.133 -9.664 1.00 95.50 85 GLU A CA 1
ATOM 654 C C . GLU A 1 85 ? -5.138 -7.480 -8.486 1.00 95.50 85 GLU A C 1
ATOM 656 O O . GLU A 1 85 ? -4.867 -8.666 -8.264 1.00 95.50 85 GLU A O 1
ATOM 661 N N . PRO A 1 86 ? -4.622 -6.486 -7.740 1.00 95.81 86 PRO A N 1
ATOM 662 C CA . PRO A 1 86 ? -3.794 -6.757 -6.571 1.00 95.81 86 PRO A CA 1
ATOM 663 C C . PRO A 1 86 ? -4.605 -7.431 -5.464 1.00 95.81 86 PRO A C 1
ATOM 665 O O . PRO A 1 86 ? -5.798 -7.176 -5.278 1.00 95.81 86 PRO A O 1
ATOM 668 N N . LYS A 1 87 ? -3.943 -8.325 -4.731 1.00 95.44 87 LYS A N 1
ATOM 669 C CA . LYS A 1 87 ? -4.482 -9.013 -3.561 1.00 95.44 87 LYS A CA 1
ATOM 670 C C . LYS A 1 87 ? -4.016 -8.264 -2.318 1.00 95.44 87 LYS A C 1
ATOM 672 O O . LYS A 1 87 ? -2.865 -8.398 -1.917 1.00 95.44 87 LYS A O 1
ATOM 677 N N . ILE A 1 88 ? -4.923 -7.500 -1.717 1.00 96.38 88 ILE A N 1
ATOM 678 C CA . ILE A 1 88 ? -4.617 -6.584 -0.613 1.00 96.38 88 ILE A CA 1
ATOM 679 C C . ILE A 1 88 ? -5.423 -7.003 0.620 1.00 96.38 88 ILE A C 1
ATOM 681 O O . ILE A 1 88 ? -6.597 -6.657 0.723 1.00 96.38 88 ILE A O 1
ATOM 685 N N . PRO A 1 89 ? -4.837 -7.788 1.541 1.00 95.69 89 PRO A N 1
ATOM 686 C CA . PRO A 1 89 ? -5.536 -8.239 2.741 1.00 95.69 89 PRO A CA 1
ATOM 687 C C . PRO A 1 89 ? -5.445 -7.244 3.908 1.00 95.69 89 PRO A C 1
ATOM 689 O O . PRO A 1 89 ? -6.069 -7.483 4.939 1.00 95.69 89 PRO A O 1
ATOM 692 N N . VAL A 1 90 ? -4.673 -6.161 3.776 1.00 97.31 90 VAL A N 1
ATOM 693 C CA . VAL A 1 90 ? -4.388 -5.208 4.857 1.00 97.31 90 VAL A CA 1
ATOM 694 C C . VAL A 1 90 ? -4.992 -3.840 4.549 1.00 97.31 90 VAL A C 1
ATOM 696 O O . VAL A 1 90 ? -4.812 -3.309 3.453 1.00 97.31 90 VAL A O 1
ATOM 699 N N . ALA A 1 91 ? -5.670 -3.262 5.536 1.00 98.25 91 ALA A N 1
ATOM 700 C CA . ALA A 1 91 ? -6.097 -1.873 5.541 1.00 98.25 91 ALA A CA 1
ATOM 701 C C . ALA A 1 91 ? -5.291 -1.061 6.565 1.00 98.25 91 ALA A C 1
ATOM 703 O O . ALA A 1 91 ? -4.973 -1.544 7.652 1.00 98.25 91 ALA A O 1
ATOM 704 N N . VAL A 1 92 ? -5.007 0.194 6.236 1.00 98.19 92 VAL A N 1
ATOM 705 C CA . VAL A 1 92 ? -4.524 1.223 7.156 1.00 98.19 92 VAL A CA 1
ATOM 706 C C . VAL A 1 92 ? -5.672 2.192 7.409 1.00 98.19 92 VAL A C 1
ATOM 708 O O . VAL A 1 92 ? -6.257 2.727 6.466 1.00 98.19 92 VAL A O 1
ATOM 711 N N . PHE A 1 93 ? -6.015 2.417 8.674 1.00 98.06 93 PHE A N 1
ATOM 712 C CA . PHE A 1 93 ? -7.047 3.383 9.015 1.00 98.06 93 PHE A CA 1
ATOM 713 C C . PHE A 1 93 ? -6.530 4.806 8.803 1.00 98.06 93 PHE A C 1
ATOM 715 O O . PHE A 1 93 ? -5.511 5.213 9.360 1.00 98.06 93 PHE A O 1
ATOM 722 N N . LEU A 1 94 ? -7.262 5.553 7.989 1.00 97.75 94 LEU A N 1
ATOM 723 C CA . LEU A 1 94 ? -7.066 6.964 7.723 1.00 97.75 94 LEU A CA 1
ATOM 724 C C . LEU A 1 94 ? -8.212 7.711 8.393 1.00 97.75 94 LEU A C 1
ATOM 726 O O . LEU A 1 94 ? -9.295 7.832 7.829 1.00 97.75 94 LEU A O 1
ATOM 730 N N . SER A 1 95 ? -7.974 8.201 9.606 1.00 97.56 95 SER A N 1
ATOM 731 C CA . SER A 1 95 ? -8.986 8.986 10.304 1.00 97.56 95 SER A CA 1
ATOM 732 C C . SER A 1 95 ? -9.187 10.334 9.611 1.00 97.56 95 SER A C 1
ATOM 734 O O . SER A 1 95 ? -8.366 11.250 9.740 1.00 97.56 95 SER A O 1
ATOM 736 N N . LYS A 1 96 ? -10.301 10.476 8.891 1.00 96.38 96 LYS A N 1
ATOM 737 C CA . LYS A 1 96 ? -10.725 11.750 8.312 1.00 96.38 96 LYS A CA 1
ATOM 738 C C . LYS A 1 96 ? -11.099 12.731 9.414 1.00 96.38 96 LYS A C 1
ATOM 740 O O . LYS A 1 96 ? -10.799 13.914 9.300 1.00 96.38 96 LYS A O 1
ATOM 745 N N . THR A 1 97 ? -11.671 12.245 10.514 1.00 97.50 97 THR A N 1
ATOM 746 C CA . THR A 1 97 ? -11.941 13.072 11.692 1.00 97.50 97 THR A CA 1
ATOM 747 C C . THR A 1 97 ? -10.652 13.694 12.237 1.00 97.50 97 THR A C 1
ATOM 749 O O . THR A 1 97 ? -10.587 14.902 12.455 1.00 97.50 97 THR A O 1
ATOM 752 N N . ALA A 1 98 ? -9.591 12.902 12.415 1.00 97.62 98 ALA A N 1
ATOM 753 C CA . ALA A 1 98 ? -8.296 13.420 12.848 1.00 97.62 98 ALA A CA 1
ATOM 754 C C . ALA A 1 98 ? -7.697 14.365 11.800 1.00 97.62 98 ALA A C 1
ATOM 756 O O . ALA A 1 98 ? -7.132 15.392 12.167 1.00 97.62 98 ALA A O 1
ATOM 757 N N . GLN A 1 99 ? -7.854 14.064 10.507 1.00 96.25 99 GLN A N 1
ATOM 758 C CA . GLN A 1 99 ? -7.409 14.949 9.432 1.00 96.25 99 GLN A CA 1
ATOM 759 C C . GLN A 1 99 ? -8.064 16.332 9.514 1.00 96.25 99 GLN A C 1
ATOM 761 O O . GLN A 1 99 ? -7.368 17.344 9.465 1.00 96.25 99 GLN A O 1
ATOM 766 N N . GLU A 1 100 ? -9.390 16.380 9.635 1.00 96.69 100 GLU A N 1
ATOM 767 C CA . GLU A 1 100 ? -10.172 17.620 9.682 1.00 96.69 100 GLU A CA 1
ATOM 768 C C . GLU A 1 100 ? -9.842 18.456 10.927 1.00 96.69 100 GLU A C 1
ATOM 770 O O . GLU A 1 100 ? -9.871 19.685 10.878 1.00 96.69 100 GLU A O 1
ATOM 775 N N . LEU A 1 101 ? -9.448 17.797 12.020 1.00 96.44 101 LEU A N 1
ATOM 776 C CA . LEU A 1 101 ? -8.959 18.439 13.240 1.00 96.44 101 LEU A CA 1
ATOM 777 C C . LEU A 1 101 ? -7.470 18.835 13.181 1.00 96.44 101 LEU A C 1
ATOM 779 O O . LEU A 1 101 ? -6.971 19.439 14.129 1.00 96.44 101 LEU A O 1
ATOM 783 N N . GLY A 1 102 ? -6.749 18.504 12.104 1.00 96.12 102 GLY A N 1
ATOM 784 C CA . GLY A 1 102 ? -5.311 18.769 11.976 1.00 96.12 102 GLY A CA 1
ATO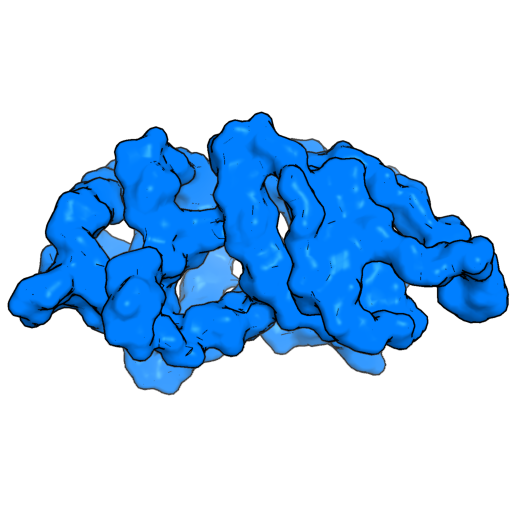M 785 C C . GLY A 1 102 ? -4.435 17.899 12.887 1.00 96.12 102 GLY A C 1
ATOM 786 O O . GLY A 1 102 ? -3.362 18.331 13.299 1.00 96.12 102 GLY A O 1
ATOM 787 N N . LEU A 1 103 ? -4.903 16.695 13.227 1.00 95.25 103 LEU A N 1
ATOM 788 C CA . LEU A 1 103 ? -4.267 15.746 14.150 1.00 95.25 103 LEU A CA 1
ATOM 789 C C . LEU A 1 103 ? -3.586 14.558 13.448 1.00 95.25 103 LEU A C 1
ATOM 791 O O . LEU A 1 103 ? -3.143 13.637 14.128 1.00 95.25 103 LEU A O 1
ATOM 795 N N . LEU A 1 104 ? -3.524 14.549 12.113 1.00 92.81 104 LEU A N 1
ATOM 796 C CA . LEU A 1 104 ? -2.672 13.620 11.363 1.00 92.81 104 LEU A CA 1
ATOM 797 C C . LEU A 1 104 ? -1.285 14.238 11.192 1.00 92.81 104 LEU A C 1
ATOM 799 O O . LEU A 1 104 ? -1.151 15.271 10.532 1.00 92.81 104 LEU A O 1
ATOM 803 N N . THR A 1 105 ? -0.269 13.606 11.770 1.00 90.50 105 THR A N 1
ATOM 804 C CA . THR A 1 105 ? 1.122 14.081 11.742 1.00 90.50 105 THR A CA 1
ATOM 805 C C . THR A 1 105 ? 2.030 13.157 10.943 1.00 90.50 105 THR A C 1
ATOM 807 O O . THR A 1 105 ? 2.806 13.627 10.113 1.00 90.50 105 THR A O 1
ATOM 810 N N . ASP A 1 106 ? 1.901 11.849 11.143 1.00 94.69 106 ASP A N 1
ATOM 811 C CA . ASP A 1 106 ? 2.901 10.855 10.757 1.00 94.69 106 ASP A CA 1
ATOM 812 C C . ASP A 1 106 ? 2.348 9.728 9.877 1.00 94.69 106 ASP A C 1
ATOM 814 O O . ASP A 1 106 ? 3.104 8.852 9.457 1.00 94.69 106 ASP A O 1
ATOM 818 N N . LEU A 1 107 ? 1.056 9.750 9.527 1.00 95.56 107 LEU A N 1
ATOM 819 C CA . LEU A 1 107 ? 0.436 8.709 8.701 1.00 95.56 107 LEU A CA 1
ATOM 820 C C . LEU A 1 107 ? 1.218 8.416 7.410 1.00 95.56 107 LEU A C 1
ATOM 822 O O . LEU A 1 107 ? 1.460 7.253 7.094 1.00 95.56 107 LEU A O 1
ATOM 826 N N . TYR A 1 108 ? 1.632 9.453 6.674 1.00 94.81 108 TYR A N 1
ATOM 827 C CA . TYR A 1 108 ? 2.375 9.285 5.421 1.00 94.81 108 TYR A CA 1
ATOM 828 C C . TYR A 1 108 ? 3.780 8.696 5.637 1.00 94.81 108 TYR A C 1
ATOM 830 O O . TYR A 1 108 ? 4.073 7.672 5.018 1.00 94.81 108 TYR A O 1
ATOM 838 N N . PRO A 1 109 ? 4.640 9.250 6.518 1.00 95.56 109 PRO A N 1
ATOM 839 C CA . PRO A 1 109 ? 5.893 8.595 6.895 1.00 95.56 109 PRO A CA 1
ATOM 840 C C . PRO A 1 109 ? 5.712 7.143 7.358 1.00 95.56 109 PRO A C 1
ATOM 842 O O . PRO A 1 109 ? 6.489 6.270 6.973 1.00 95.56 109 PRO A O 1
ATOM 845 N N . HIS A 1 110 ? 4.668 6.855 8.140 1.00 96.31 110 HIS A N 1
ATOM 846 C CA . HIS A 1 110 ? 4.373 5.497 8.590 1.00 96.31 110 HIS A CA 1
ATOM 847 C C . HIS A 1 110 ? 4.014 4.570 7.426 1.00 96.31 110 HIS A C 1
ATOM 849 O O . HIS A 1 110 ? 4.502 3.445 7.361 1.00 96.31 110 HIS A O 1
ATOM 855 N N . ALA A 1 111 ? 3.206 5.049 6.483 1.00 97.06 111 ALA A N 1
ATOM 856 C CA . ALA A 1 111 ? 2.819 4.326 5.280 1.00 97.06 111 ALA A CA 1
ATOM 857 C C . ALA A 1 111 ? 4.004 4.026 4.350 1.00 97.06 111 ALA A C 1
ATOM 859 O O . ALA A 1 111 ? 4.092 2.920 3.817 1.00 97.06 111 ALA A O 1
ATOM 860 N N . VAL A 1 112 ? 4.932 4.977 4.194 1.00 95.88 112 VAL A N 1
ATOM 861 C CA . VAL A 1 112 ? 6.188 4.797 3.444 1.00 95.88 112 VAL A CA 1
ATOM 862 C C . VAL A 1 112 ? 6.988 3.623 4.009 1.00 95.88 112 VAL A C 1
ATOM 864 O O . VAL A 1 112 ? 7.445 2.769 3.252 1.00 95.88 112 VAL A O 1
ATOM 867 N N . VAL A 1 113 ? 7.117 3.547 5.338 1.00 94.75 113 VAL A N 1
ATOM 868 C CA . VAL A 1 113 ? 7.820 2.445 6.010 1.00 94.75 113 VAL A CA 1
ATOM 869 C C . VAL A 1 113 ? 7.031 1.141 5.902 1.00 94.75 113 VAL A C 1
ATOM 871 O O . VAL A 1 113 ? 7.605 0.102 5.589 1.00 94.75 113 VAL A O 1
ATOM 874 N N . PHE A 1 114 ? 5.716 1.172 6.132 1.00 96.06 114 PHE A N 1
ATOM 875 C CA . PHE A 1 114 ? 4.901 -0.042 6.129 1.00 96.06 114 PHE A CA 1
ATOM 876 C C . PHE A 1 114 ? 4.812 -0.692 4.750 1.00 96.06 114 PHE A C 1
ATOM 878 O O . PHE A 1 114 ? 4.690 -1.914 4.654 1.00 96.06 114 PHE A O 1
ATOM 885 N N . ARG A 1 115 ? 4.922 0.102 3.676 1.00 95.81 115 ARG A N 1
ATOM 886 C CA . ARG A 1 115 ? 4.897 -0.431 2.314 1.00 95.81 115 ARG A CA 1
ATOM 887 C C . ARG A 1 115 ? 6.027 -1.425 2.063 1.00 95.81 115 ARG A C 1
ATOM 889 O O . ARG A 1 115 ? 5.859 -2.321 1.246 1.00 95.81 115 ARG A O 1
ATOM 896 N N . ASP A 1 116 ? 7.149 -1.303 2.753 1.00 93.88 116 ASP A N 1
ATOM 897 C CA . ASP A 1 116 ? 8.242 -2.266 2.611 1.00 93.88 116 ASP A CA 1
ATOM 898 C C . ASP A 1 116 ? 7.872 -3.660 3.140 1.00 93.88 116 ASP A C 1
ATOM 900 O O . ASP A 1 116 ? 8.482 -4.636 2.757 1.00 93.88 116 ASP A O 1
ATOM 904 N N . TYR A 1 117 ? 6.846 -3.768 3.991 1.00 94.12 117 TYR A N 1
ATOM 905 C CA . TYR A 1 117 ? 6.382 -5.044 4.538 1.00 94.12 117 TYR A CA 1
ATOM 906 C C . TYR A 1 117 ? 5.221 -5.646 3.745 1.00 94.12 117 TYR A C 1
ATOM 908 O O . TYR A 1 117 ? 5.042 -6.862 3.720 1.00 94.12 117 TYR A O 1
ATOM 916 N N . THR A 1 118 ? 4.329 -4.820 3.198 1.00 94.56 118 THR A N 1
ATOM 917 C CA . THR A 1 118 ? 3.111 -5.321 2.554 1.00 94.56 118 THR A CA 1
ATOM 918 C C . THR A 1 118 ? 2.471 -4.295 1.640 1.00 94.56 118 THR A C 1
ATOM 920 O O . THR A 1 118 ? 2.683 -3.090 1.765 1.00 94.56 118 THR A O 1
ATOM 923 N N . ASP A 1 119 ? 1.599 -4.783 0.761 1.00 95.50 119 ASP A N 1
ATOM 924 C CA . ASP A 1 119 ? 0.625 -3.937 0.092 1.00 95.50 119 ASP A CA 1
ATOM 925 C C . ASP A 1 119 ? -0.575 -3.677 1.019 1.00 95.50 119 ASP A C 1
ATOM 927 O O . ASP A 1 119 ? -1.006 -4.575 1.752 1.00 95.50 119 ASP A O 1
ATOM 931 N N . PHE A 1 120 ? -1.111 -2.456 0.995 1.00 97.56 120 PHE A N 1
ATOM 932 C CA . PHE A 1 120 ? -2.277 -2.060 1.790 1.00 97.56 120 PHE A CA 1
ATOM 933 C C . PHE A 1 120 ? -3.160 -1.045 1.060 1.00 97.56 120 PHE A C 1
ATOM 935 O O . PHE A 1 120 ? -2.741 -0.406 0.087 1.00 97.56 120 PHE A O 1
ATOM 942 N N . ASP A 1 121 ? -4.389 -0.916 1.552 1.00 98.25 121 ASP A N 1
ATOM 943 C CA . ASP A 1 121 ? -5.326 0.156 1.224 1.00 98.25 121 ASP A CA 1
ATOM 944 C C . ASP A 1 121 ? -5.526 1.081 2.423 1.00 98.25 121 ASP A C 1
ATOM 946 O O . ASP A 1 121 ? -5.457 0.640 3.564 1.00 98.25 121 ASP A O 1
ATOM 950 N N . TYR A 1 122 ? -5.841 2.348 2.177 1.00 98.50 122 TYR A N 1
ATOM 951 C CA . TYR A 1 122 ? -6.409 3.214 3.203 1.00 98.50 122 TYR A CA 1
ATOM 952 C C . TYR A 1 122 ? -7.921 3.041 3.274 1.00 98.50 122 TYR A C 1
ATOM 954 O O . TYR A 1 122 ? -8.600 3.039 2.242 1.00 98.50 122 TYR A O 1
ATOM 962 N N . LEU A 1 123 ? -8.446 2.975 4.493 1.00 98.38 123 LEU A N 1
ATOM 963 C CA . LEU A 1 123 ? -9.873 3.087 4.764 1.00 98.38 123 LEU A CA 1
ATOM 964 C C . LEU A 1 123 ? -10.129 4.259 5.699 1.00 98.38 123 LEU A C 1
ATOM 966 O O . LEU A 1 123 ? -9.522 4.339 6.763 1.00 98.38 123 LEU A O 1
ATOM 970 N N . ASP A 1 124 ? -11.048 5.132 5.305 1.00 98.12 124 ASP A N 1
ATOM 971 C CA . ASP A 1 124 ? -11.587 6.182 6.163 1.00 98.12 124 ASP A CA 1
ATOM 972 C C . ASP A 1 124 ? -12.939 5.768 6.762 1.00 98.12 124 ASP A C 1
ATOM 974 O O . ASP A 1 124 ? -13.494 4.706 6.455 1.00 98.12 124 ASP A O 1
ATOM 978 N N . GLU A 1 125 ? -13.493 6.624 7.615 1.00 98.25 125 GLU A N 1
ATOM 979 C CA . GLU A 1 125 ? -14.795 6.426 8.249 1.00 98.25 125 GLU A CA 1
ATOM 980 C C . GLU A 1 125 ? -15.912 6.180 7.226 1.00 98.25 125 GLU A C 1
ATOM 982 O O . GLU A 1 125 ? -16.798 5.367 7.473 1.00 98.25 125 GLU A O 1
ATOM 987 N N . SER A 1 126 ? -15.869 6.841 6.064 1.00 97.75 126 SER A N 1
ATOM 988 C CA . SER A 1 126 ? -16.916 6.718 5.040 1.00 97.75 126 SER A CA 1
ATOM 989 C C . SER A 1 126 ? -16.874 5.358 4.346 1.00 97.75 126 SER A C 1
ATOM 991 O O . SER A 1 126 ? -17.920 4.807 3.995 1.00 97.75 126 SER A O 1
ATOM 993 N N . LEU A 1 127 ? -15.681 4.799 4.129 1.00 98.25 127 LEU A N 1
ATOM 994 C CA . LEU A 1 127 ? -15.523 3.461 3.563 1.00 98.25 127 LEU A CA 1
ATOM 995 C C . LEU A 1 127 ? -15.844 2.366 4.590 1.00 98.25 127 LEU A C 1
ATOM 997 O O . LEU A 1 127 ? -16.474 1.365 4.237 1.00 98.25 127 LEU A O 1
ATOM 1001 N N . ILE A 1 128 ? -15.471 2.562 5.858 1.00 98.50 128 ILE A N 1
ATOM 1002 C CA . ILE A 1 128 ? -15.840 1.644 6.946 1.00 98.50 128 ILE A CA 1
ATOM 1003 C C . ILE A 1 128 ? -17.362 1.636 7.144 1.00 98.50 128 ILE A C 1
ATOM 1005 O O . ILE A 1 128 ? -17.951 0.559 7.238 1.00 98.50 128 ILE A O 1
ATOM 1009 N N . GLU A 1 129 ? -18.018 2.799 7.090 1.00 97.88 129 GLU A N 1
ATOM 1010 C CA . GLU A 1 129 ? -19.477 2.920 7.215 1.00 97.88 129 GLU A CA 1
ATOM 1011 C C . GLU A 1 129 ? -20.236 2.159 6.120 1.00 97.88 129 GLU A C 1
ATOM 1013 O O . GLU A 1 129 ? -21.311 1.611 6.370 1.00 97.88 129 GLU A O 1
ATOM 1018 N N . GLN A 1 130 ? -19.647 2.057 4.929 1.00 97.94 130 GLN A N 1
ATOM 1019 C CA . GLN A 1 130 ? -20.176 1.281 3.804 1.00 97.94 130 GLN A CA 1
ATOM 1020 C C . GLN A 1 130 ? -19.865 -0.225 3.885 1.00 97.94 130 GLN A C 1
ATOM 1022 O O . GLN A 1 130 ? -20.259 -0.977 2.994 1.00 97.94 130 GLN A O 1
ATOM 1027 N N . GLY A 1 131 ? -19.173 -0.685 4.932 1.00 97.56 131 GLY A N 1
ATOM 1028 C CA . GLY A 1 131 ? -18.846 -2.096 5.145 1.00 97.56 131 GLY A CA 1
ATOM 1029 C C . GLY A 1 131 ? -17.632 -2.594 4.358 1.00 97.56 131 GLY A C 1
ATOM 1030 O O . GLY A 1 131 ? -17.412 -3.800 4.274 1.00 97.56 131 GLY A O 1
ATOM 1031 N N . PHE A 1 132 ? -16.811 -1.707 3.783 1.00 98.31 132 PHE A N 1
ATOM 1032 C CA . PHE A 1 132 ? -15.640 -2.143 3.011 1.00 98.31 132 PHE A CA 1
ATOM 1033 C C . PHE A 1 132 ? -14.542 -2.784 3.866 1.00 98.31 132 PHE A C 1
ATOM 1035 O O . PHE A 1 132 ? -13.709 -3.508 3.322 1.00 98.31 132 PHE A O 1
ATOM 1042 N N . LEU A 1 133 ? -14.570 -2.589 5.188 1.00 97.88 133 LEU A N 1
ATOM 1043 C CA . LEU A 1 133 ? -13.635 -3.229 6.114 1.00 97.88 133 LEU A CA 1
ATOM 1044 C C . LEU A 1 133 ? -13.682 -4.770 6.033 1.00 97.88 133 LEU A C 1
ATOM 1046 O O . LEU A 1 133 ? -12.645 -5.411 6.171 1.00 97.88 133 LEU A O 1
ATOM 1050 N N . ASP A 1 134 ? -14.830 -5.361 5.678 1.00 97.62 134 ASP A N 1
ATOM 1051 C CA . ASP A 1 134 ? -15.008 -6.817 5.526 1.00 97.62 134 ASP A CA 1
ATOM 1052 C C . ASP A 1 134 ? -14.164 -7.434 4.390 1.00 97.62 134 ASP A C 1
ATOM 1054 O O . ASP A 1 134 ? -14.035 -8.654 4.290 1.00 97.62 134 ASP A O 1
ATOM 1058 N N . ARG A 1 135 ? -13.573 -6.609 3.514 1.00 97.19 135 ARG A N 1
ATOM 1059 C CA . ARG A 1 135 ? -12.656 -7.062 2.453 1.00 97.19 135 ARG A CA 1
ATOM 1060 C C . ARG A 1 135 ? -11.243 -7.343 2.962 1.00 97.19 135 ARG A C 1
ATOM 1062 O O . ARG A 1 135 ? -10.459 -7.969 2.248 1.00 97.19 135 ARG A O 1
ATOM 1069 N N . TYR A 1 136 ? -10.926 -6.878 4.166 1.00 97.88 136 TYR A N 1
ATOM 1070 C CA . TYR A 1 136 ? -9.593 -6.918 4.746 1.00 97.88 136 TYR A CA 1
ATOM 1071 C C . TYR A 1 136 ? -9.558 -7.869 5.940 1.00 97.88 136 TYR A C 1
ATOM 1073 O O . TYR A 1 136 ? -10.549 -8.080 6.638 1.00 97.88 136 TYR A O 1
ATOM 1081 N N . GLN A 1 137 ? -8.389 -8.459 6.160 1.00 95.94 137 GLN A N 1
ATOM 1082 C CA . GLN A 1 137 ? -8.113 -9.378 7.265 1.00 95.94 137 GLN A CA 1
ATOM 1083 C C . GLN A 1 137 ? -7.401 -8.669 8.421 1.00 95.94 137 GLN A C 1
ATOM 1085 O O . GLN A 1 137 ? -7.548 -9.072 9.572 1.00 95.94 137 GLN A O 1
ATOM 1090 N N . VAL A 1 138 ? -6.657 -7.600 8.119 1.00 95.94 138 VAL A N 1
ATOM 1091 C CA . VAL A 1 138 ? -5.888 -6.822 9.095 1.00 95.94 138 VAL A CA 1
ATOM 1092 C C . VAL A 1 138 ? -6.224 -5.341 8.949 1.00 95.9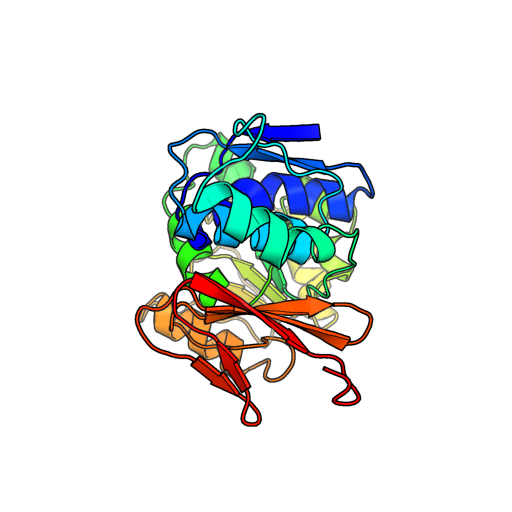4 138 VAL A C 1
ATOM 1094 O O . VAL A 1 138 ? -6.222 -4.828 7.830 1.00 95.94 138 VAL A O 1
ATOM 1097 N N . LEU A 1 139 ? -6.465 -4.658 10.068 1.00 97.12 139 LEU A N 1
ATOM 1098 C CA . LEU A 1 139 ? -6.583 -3.205 10.149 1.00 97.12 139 LEU A CA 1
ATOM 1099 C C . LEU A 1 139 ? -5.446 -2.663 11.012 1.00 97.12 139 LEU A C 1
ATOM 1101 O O . LEU A 1 139 ? -5.266 -3.084 12.155 1.00 97.12 139 LEU A O 1
ATOM 1105 N N . VAL A 1 140 ? -4.696 -1.711 10.466 1.00 95.81 140 VAL A N 1
ATOM 1106 C CA . VAL A 1 140 ? -3.572 -1.062 11.138 1.00 95.81 140 VAL A CA 1
ATOM 1107 C C . VAL A 1 140 ? -3.894 0.412 11.355 1.00 95.81 140 VAL A C 1
ATOM 1109 O O . VAL A 1 140 ? -4.198 1.132 10.410 1.00 95.81 140 VAL A O 1
ATOM 1112 N N . TRP A 1 141 ? -3.808 0.886 12.591 1.00 95.69 141 TRP A N 1
ATOM 1113 C CA . TRP A 1 141 ? -4.040 2.280 12.957 1.00 95.69 141 TRP A CA 1
ATOM 1114 C C . TRP A 1 141 ? -2.756 2.878 13.523 1.00 95.69 141 TRP A C 1
ATOM 1116 O O . TRP A 1 141 ? -2.382 2.611 14.665 1.00 95.69 141 TRP A O 1
ATOM 1126 N N . THR A 1 142 ? -2.048 3.668 12.713 1.00 94.56 142 THR A N 1
ATOM 1127 C CA . THR A 1 142 ? -0.714 4.167 13.078 1.00 94.56 142 THR A CA 1
ATOM 1128 C C . THR A 1 142 ? -0.684 5.607 13.578 1.00 94.56 142 THR A C 1
ATOM 1130 O O . THR A 1 142 ? 0.247 5.974 14.287 1.00 94.56 142 THR A O 1
ATOM 1133 N N . ASP A 1 143 ? -1.669 6.421 13.207 1.00 95.19 143 ASP A N 1
ATOM 1134 C CA . ASP A 1 143 ? -1.691 7.859 13.471 1.00 95.19 143 ASP A CA 1
ATOM 1135 C C . ASP A 1 143 ? -3.136 8.386 13.545 1.00 95.19 1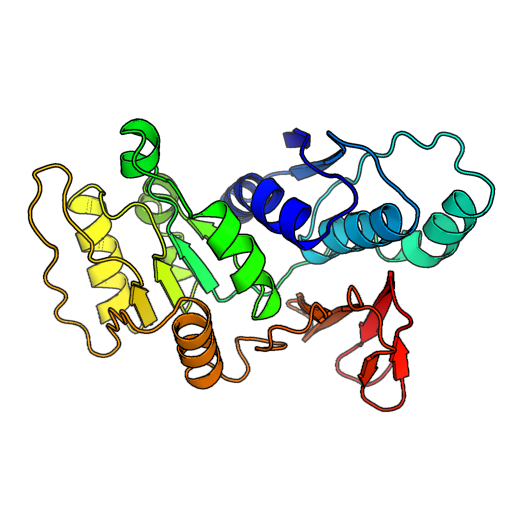43 ASP A C 1
ATOM 1137 O O . ASP A 1 143 ? -4.073 7.685 13.167 1.00 95.19 143 ASP A O 1
ATOM 1141 N N . GLY A 1 144 ? -3.339 9.605 14.049 1.00 94.69 144 GLY A N 1
ATOM 1142 C CA . GLY A 1 144 ? -4.656 10.230 14.137 1.00 94.69 144 GLY A CA 1
ATOM 1143 C C . GLY A 1 144 ? -5.580 9.478 15.086 1.00 94.69 144 GLY A C 1
ATOM 1144 O O . GLY A 1 144 ? -6.564 8.882 14.662 1.00 94.69 144 GLY A O 1
ATOM 1145 N N . ALA A 1 145 ? -5.266 9.509 16.382 1.00 93.81 145 ALA A N 1
ATOM 1146 C CA . ALA A 1 145 ? -5.958 8.762 17.441 1.00 93.81 145 ALA A CA 1
ATOM 1147 C C . ALA A 1 145 ? -7.476 8.991 17.542 1.00 93.81 145 ALA A C 1
ATOM 1149 O O . ALA A 1 145 ? -8.155 8.266 18.261 1.00 93.81 145 ALA A O 1
ATOM 1150 N N . VAL A 1 146 ? -8.005 10.035 16.909 1.00 96.88 146 VAL A N 1
ATOM 1151 C CA . VAL A 1 146 ? -9.376 10.509 17.105 1.00 96.88 146 VAL A CA 1
ATOM 1152 C C . VAL A 1 146 ? -10.262 10.020 15.970 1.00 96.88 146 VAL A C 1
ATOM 1154 O O . VAL A 1 146 ? -9.915 10.232 14.818 1.00 96.88 146 VAL A O 1
ATOM 1157 N N . THR A 1 147 ? -11.418 9.433 16.269 1.00 97.81 147 THR A N 1
ATOM 1158 C CA . THR A 1 147 ? -12.494 9.194 15.286 1.00 97.81 147 THR A CA 1
ATOM 1159 C C . THR A 1 147 ? -13.867 9.242 15.965 1.00 97.81 147 THR A C 1
ATOM 1161 O O . THR A 1 147 ? -13.973 9.429 17.178 1.00 97.81 147 THR A O 1
ATOM 1164 N N . GLU A 1 148 ? -14.934 9.092 15.189 1.00 97.31 148 GLU A N 1
ATOM 1165 C CA . GLU A 1 148 ? -16.308 9.026 15.685 1.00 97.31 148 GLU A CA 1
ATOM 1166 C C . GLU A 1 148 ? -16.596 7.712 16.432 1.00 97.31 148 GLU A C 1
ATOM 1168 O O . GLU A 1 148 ? -16.151 6.633 16.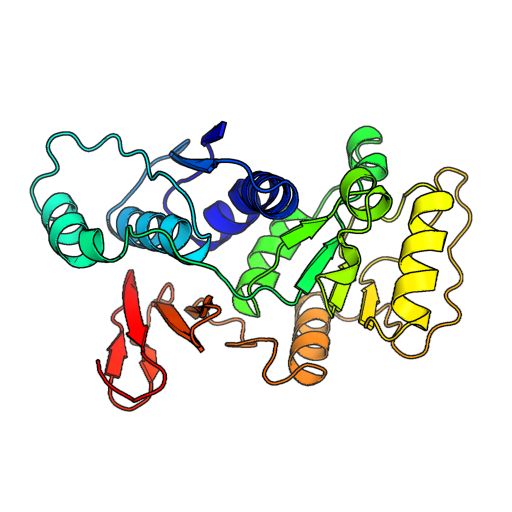035 1.00 97.31 148 GLU A O 1
ATOM 1173 N N . GLU A 1 149 ? -17.432 7.765 17.476 1.00 96.19 149 GLU A N 1
ATOM 1174 C CA . GLU A 1 149 ? -17.815 6.572 18.255 1.00 96.19 149 GLU A CA 1
ATOM 1175 C C . GLU A 1 149 ? -18.462 5.486 17.375 1.00 96.19 149 GLU A C 1
ATOM 1177 O O . GLU A 1 149 ? -18.211 4.295 17.570 1.00 96.19 149 GLU A O 1
ATOM 1182 N N . LYS A 1 150 ? -19.225 5.884 16.347 1.00 96.62 150 LYS A N 1
ATOM 1183 C CA . LYS A 1 150 ? -19.837 4.953 15.384 1.00 96.62 150 LYS A CA 1
ATOM 1184 C C . LYS A 1 150 ? -18.797 4.133 14.608 1.00 96.62 150 LYS A C 1
ATOM 1186 O O . LYS A 1 150 ? -19.012 2.946 14.368 1.00 96.62 150 LYS A O 1
ATOM 1191 N N . THR A 1 151 ? -17.665 4.741 14.248 1.00 97.75 151 THR A N 1
ATOM 1192 C CA . THR A 1 151 ? -16.588 4.073 13.505 1.00 97.75 151 THR A CA 1
ATOM 1193 C C . THR A 1 151 ? -15.911 3.043 14.398 1.00 97.75 151 THR A C 1
ATOM 1195 O O . THR A 1 151 ? -15.707 1.904 13.983 1.00 97.75 151 THR A O 1
ATOM 1198 N N . LEU A 1 152 ? -15.638 3.405 15.658 1.00 95.69 152 LEU A N 1
ATOM 1199 C CA . LEU A 1 152 ? -15.073 2.481 16.644 1.00 95.69 152 LEU A CA 1
ATOM 1200 C C . LEU A 1 152 ? -15.961 1.247 16.833 1.00 95.69 152 LEU A C 1
ATOM 1202 O O . LEU A 1 152 ? -15.454 0.131 16.823 1.00 95.69 152 LEU A O 1
ATOM 1206 N N . GLN A 1 153 ? -17.282 1.425 16.924 1.00 95.06 153 GLN A N 1
ATOM 1207 C CA . GLN A 1 153 ? -18.234 0.312 17.035 1.00 95.06 153 GLN A CA 1
ATOM 1208 C C . GLN A 1 153 ? -18.197 -0.623 15.814 1.00 95.06 153 GLN A C 1
ATOM 1210 O O . GLN A 1 153 ? -18.331 -1.840 15.958 1.00 95.06 153 GLN A O 1
ATOM 1215 N N . GLN A 1 154 ? -18.010 -0.082 14.607 1.00 96.69 154 GLN A N 1
ATOM 1216 C CA . GLN A 1 154 ? -17.890 -0.885 13.385 1.00 96.69 154 GLN A CA 1
ATOM 1217 C C . GLN A 1 154 ? -16.574 -1.664 13.339 1.00 96.69 154 GLN A C 1
ATOM 1219 O O . GLN A 1 154 ? -16.591 -2.861 13.048 1.00 96.69 154 GLN A O 1
ATOM 1224 N N . ILE A 1 155 ? -15.457 -1.020 13.689 1.00 95.62 155 ILE A N 1
ATOM 1225 C CA . ILE A 1 155 ? -14.156 -1.688 13.799 1.00 95.62 155 ILE A CA 1
ATOM 1226 C C . ILE A 1 155 ? -14.211 -2.774 14.883 1.00 95.62 155 ILE A C 1
ATOM 1228 O O . ILE A 1 155 ? -13.731 -3.882 14.661 1.00 95.62 155 ILE A O 1
ATOM 1232 N N . GLU A 1 156 ? -14.837 -2.497 16.031 1.00 94.06 156 GLU A N 1
ATOM 1233 C CA . GLU A 1 156 ? -15.014 -3.466 17.118 1.00 94.06 156 GLU A CA 1
ATOM 1234 C C . GLU A 1 156 ? -15.782 -4.697 16.645 1.00 94.06 156 GLU A C 1
ATOM 1236 O O . GLU A 1 156 ? -15.343 -5.828 16.848 1.00 94.06 156 GLU A O 1
ATOM 1241 N N . LYS A 1 157 ? -16.915 -4.481 15.971 1.00 93.88 157 LYS A N 1
ATOM 1242 C CA . LYS A 1 157 ? -17.737 -5.560 15.426 1.00 93.88 157 LYS A CA 1
ATOM 1243 C C . LYS A 1 157 ? -16.951 -6.419 14.433 1.00 93.88 157 LYS A C 1
ATOM 1245 O O . LYS A 1 157 ? -17.050 -7.642 14.495 1.00 93.88 157 LYS A O 1
ATOM 1250 N N . TRP A 1 158 ? -16.184 -5.796 13.540 1.00 95.75 158 TRP A N 1
ATOM 1251 C CA . TRP A 1 158 ? -15.328 -6.498 12.580 1.00 95.75 158 TRP A CA 1
ATOM 1252 C C . TRP A 1 158 ? -14.225 -7.307 13.280 1.00 95.75 158 TRP A C 1
ATOM 1254 O O . TRP A 1 158 ? -14.039 -8.488 12.985 1.00 95.75 158 TRP A O 1
ATOM 1264 N N . ALA A 1 159 ? -13.556 -6.721 14.276 1.00 93.25 159 ALA A N 1
ATOM 1265 C CA . ALA A 1 159 ? -12.521 -7.408 15.043 1.00 93.25 159 ALA A CA 1
ATOM 1266 C C . ALA A 1 159 ? -13.091 -8.616 15.813 1.00 93.25 159 ALA A C 1
ATOM 1268 O O . ALA A 1 159 ? -12.527 -9.709 15.783 1.00 93.25 159 ALA A O 1
ATOM 1269 N N . LEU A 1 160 ? -14.265 -8.467 16.438 1.00 91.25 160 LEU A N 1
ATOM 1270 C CA . LEU A 1 160 ? -14.971 -9.565 17.114 1.00 91.25 160 LEU A CA 1
ATOM 1271 C C . LEU A 1 160 ? -15.433 -10.672 16.150 1.00 91.25 160 LEU A C 1
ATOM 1273 O O . LEU A 1 160 ? -15.603 -11.814 16.575 1.00 91.25 160 LEU A O 1
ATOM 1277 N N . ALA A 1 161 ? -15.614 -10.356 14.866 1.00 92.94 161 ALA A N 1
ATOM 1278 C CA . ALA A 1 161 ? -15.928 -11.323 13.816 1.00 92.94 161 ALA A CA 1
ATOM 1279 C C . ALA A 1 161 ? -14.687 -12.053 13.257 1.00 92.94 161 ALA A C 1
ATOM 1281 O O . ALA A 1 161 ? -14.837 -12.916 12.393 1.00 92.94 161 ALA A O 1
ATOM 1282 N N . GLY A 1 162 ? -13.485 -11.753 13.764 1.00 91.50 162 GLY A N 1
ATOM 1283 C CA . GLY A 1 162 ? -12.237 -12.433 13.405 1.00 91.50 162 GLY A CA 1
ATOM 1284 C C . GLY A 1 162 ? -11.210 -11.567 12.674 1.00 91.50 162 GLY A C 1
ATOM 1285 O O . GLY A 1 162 ? -10.180 -12.097 12.269 1.00 91.50 162 GLY A O 1
ATOM 1286 N N . GLY A 1 163 ? -11.468 -10.268 12.495 1.00 93.50 163 GLY A N 1
ATOM 1287 C CA . GLY A 1 163 ? -10.470 -9.325 11.992 1.00 93.50 163 GLY A CA 1
ATOM 1288 C C . GLY A 1 163 ? -9.354 -9.043 13.005 1.00 93.50 163 GLY A C 1
ATOM 1289 O O . GLY A 1 163 ? -9.603 -8.984 14.211 1.00 93.50 163 GLY A O 1
ATOM 1290 N N . SER A 1 164 ? -8.127 -8.828 12.527 1.00 92.94 164 SER A N 1
ATOM 1291 C CA . SER A 1 164 ? -6.975 -8.506 13.384 1.00 92.94 164 SER A CA 1
ATOM 1292 C C . SER A 1 164 ? -6.693 -7.003 13.403 1.00 92.94 164 SER A C 1
ATOM 1294 O O . SER A 1 164 ? -6.412 -6.398 12.369 1.00 92.94 164 SER A O 1
ATOM 1296 N N . LEU A 1 165 ? -6.758 -6.389 14.586 1.00 93.75 165 LEU A N 1
ATOM 1297 C CA . LEU A 1 165 ? -6.607 -4.945 14.775 1.00 93.75 165 LEU A CA 1
ATOM 1298 C C . LEU A 1 165 ? -5.303 -4.600 15.498 1.00 93.75 165 LEU A C 1
ATOM 1300 O O . LEU A 1 165 ? -5.130 -4.947 16.664 1.00 93.75 165 LEU A O 1
ATOM 1304 N N . TYR A 1 166 ? -4.452 -3.811 14.849 1.00 93.12 166 TYR A N 1
ATOM 1305 C CA . TYR A 1 166 ? -3.198 -3.321 15.416 1.00 93.12 166 TYR A CA 1
ATOM 1306 C C . TYR A 1 166 ? -3.216 -1.798 15.513 1.00 93.12 166 TYR A C 1
ATOM 1308 O O . TYR A 1 166 ? -3.367 -1.118 14.500 1.00 93.12 166 TYR A O 1
ATOM 1316 N N . CYS A 1 167 ? -3.013 -1.246 16.709 1.00 92.62 167 CYS A N 1
ATOM 1317 C CA . CYS A 1 167 ? -3.045 0.199 16.932 1.00 92.62 167 CYS A CA 1
ATOM 1318 C C . CYS A 1 167 ? -1.704 0.671 17.489 1.00 92.62 167 CYS A C 1
ATOM 1320 O O . CYS A 1 167 ? -1.403 0.429 18.646 1.00 92.62 167 CYS A O 1
ATOM 1322 N N . TYR A 1 168 ? -0.902 1.390 16.712 1.00 91.69 168 TYR A N 1
ATOM 1323 C CA . TYR A 1 168 ? 0.333 1.995 17.225 1.00 91.69 168 TYR A CA 1
ATOM 1324 C C . TYR A 1 168 ? 0.039 3.146 18.201 1.00 91.69 168 TYR A C 1
ATOM 1326 O O . TYR A 1 168 ? 0.781 3.379 19.154 1.00 91.69 168 TYR A O 1
ATOM 1334 N N . ILE A 1 169 ? -1.075 3.843 17.976 1.00 89.88 169 ILE A N 1
ATOM 1335 C CA . ILE A 1 169 ? -1.555 4.954 18.794 1.00 89.88 169 ILE A CA 1
ATOM 1336 C C . ILE A 1 169 ? -2.816 4.545 19.559 1.00 89.88 169 ILE A C 1
ATOM 1338 O O . ILE A 1 169 ? -3.622 3.770 19.053 1.00 89.88 169 ILE A O 1
ATOM 1342 N N . GLN A 1 170 ? -3.000 5.057 20.780 1.00 90.75 170 GLN A N 1
ATOM 1343 C CA . GLN A 1 170 ? -4.185 4.771 21.594 1.00 90.75 170 GLN A CA 1
ATOM 1344 C C . GLN A 1 170 ? -5.418 5.491 21.020 1.00 90.75 170 GLN A C 1
ATOM 1346 O O . GLN A 1 170 ? -5.470 6.720 21.103 1.00 90.75 170 GLN A O 1
ATOM 1351 N N . PRO A 1 171 ? -6.435 4.774 20.509 1.00 93.25 171 PRO A N 1
ATOM 1352 C CA . PRO A 1 171 ? -7.594 5.429 19.922 1.00 93.25 171 PRO A CA 1
ATOM 1353 C C . PRO A 1 171 ? -8.521 6.061 20.961 1.00 93.25 171 PRO A C 1
ATOM 1355 O O . PRO A 1 171 ? -8.623 5.591 22.104 1.00 93.25 171 PRO A O 1
ATOM 1358 N N . GLN A 1 172 ? -9.247 7.090 20.533 1.00 94.31 172 GLN A N 1
ATOM 1359 C CA . GLN A 1 172 ? -10.232 7.819 21.321 1.00 94.31 172 GLN A CA 1
ATOM 1360 C C . GLN A 1 172 ? -11.361 8.389 20.454 1.00 94.31 172 GLN A C 1
ATOM 1362 O O . GLN A 1 172 ? -11.209 8.587 19.248 1.00 94.31 172 GLN A O 1
ATOM 1367 N N . THR A 1 173 ? -12.496 8.676 21.088 1.00 96.94 173 THR A N 1
ATOM 1368 C CA . THR A 1 173 ? -13.593 9.404 20.441 1.00 96.94 173 THR A CA 1
ATOM 1369 C C . THR A 1 173 ? -13.261 10.890 20.283 1.00 96.94 173 THR A C 1
ATOM 1371 O O . THR A 1 173 ? -12.377 11.415 20.968 1.00 96.94 173 THR A O 1
ATOM 1374 N N . VAL A 1 174 ? -14.019 11.600 19.443 1.00 96.12 174 VAL A N 1
ATOM 1375 C CA . VAL A 1 174 ? -13.966 13.073 19.330 1.00 96.12 174 VAL A CA 1
ATOM 1376 C C . VAL A 1 174 ? -14.230 13.803 20.649 1.00 96.12 174 VAL A C 1
ATOM 1378 O O . VAL A 1 174 ? -13.714 14.898 20.851 1.00 96.12 174 VAL A O 1
ATOM 1381 N N . GLU A 1 175 ? -14.959 13.194 21.590 1.00 96.12 175 GLU A N 1
ATOM 1382 C CA . GLU A 1 175 ? -15.163 13.753 22.936 1.00 96.12 175 GLU A CA 1
ATOM 1383 C C . GLU A 1 175 ? -14.010 13.451 23.912 1.00 96.12 175 GLU A C 1
ATOM 1385 O O . GLU A 1 175 ? -14.114 13.752 25.102 1.00 96.12 175 GLU A O 1
ATOM 1390 N N . GLY A 1 176 ? -12.923 12.827 23.447 1.00 93.56 176 GLY A N 1
ATOM 1391 C CA . GLY A 1 176 ? -11.746 12.507 24.261 1.00 93.56 176 GLY A CA 1
ATOM 1392 C C . GLY A 1 176 ? -11.908 11.269 25.146 1.00 93.56 176 GLY A C 1
ATOM 1393 O O . GLY A 1 176 ? -11.156 11.082 26.105 1.00 93.56 176 GLY A O 1
ATOM 1394 N N . ARG A 1 177 ? -12.889 10.401 24.863 1.00 95.12 177 ARG A N 1
ATOM 1395 C CA . ARG A 1 177 ? -13.037 9.127 25.578 1.00 95.12 177 ARG A CA 1
ATOM 1396 C C . ARG A 1 177 ? -12.094 8.096 24.971 1.00 95.12 177 ARG A C 1
ATOM 1398 O O . ARG A 1 177 ? -12.247 7.735 23.808 1.00 95.12 177 ARG A O 1
ATOM 1405 N N . LEU A 1 178 ? -11.154 7.589 25.768 1.00 92.56 178 LEU A N 1
ATOM 1406 C CA . LEU A 1 178 ? -10.272 6.500 25.343 1.00 92.56 178 LEU A CA 1
ATOM 1407 C C . LEU A 1 178 ? -11.092 5.260 24.981 1.00 92.56 178 LEU A C 1
ATOM 1409 O O . LEU A 1 178 ? -11.930 4.806 25.769 1.00 92.56 178 LEU A O 1
ATOM 1413 N N . TRP A 1 179 ? -10.813 4.692 23.812 1.00 90.69 179 TRP A N 1
ATOM 1414 C CA . TRP A 1 179 ? -11.447 3.457 23.387 1.00 90.69 179 TRP A CA 1
ATOM 1415 C C . TRP A 1 179 ? -10.849 2.270 24.141 1.00 90.69 179 TRP A C 1
ATOM 1417 O O . TRP A 1 179 ? -9.636 2.050 24.142 1.00 90.69 179 TRP A O 1
ATOM 1427 N N . LYS A 1 180 ? -11.717 1.503 24.801 1.00 83.25 180 LYS A N 1
ATOM 1428 C CA . LYS A 1 180 ? -11.350 0.272 25.500 1.00 83.25 180 LYS A CA 1
ATOM 1429 C C . LYS A 1 180 ? -11.764 -0.906 24.637 1.00 83.25 180 LYS A C 1
ATOM 1431 O O . LYS A 1 180 ? -12.939 -1.256 24.606 1.00 83.25 180 LYS A O 1
ATOM 1436 N N . LEU A 1 181 ? -10.801 -1.502 23.951 1.00 71.31 181 LEU A N 1
ATOM 1437 C CA . LEU A 1 181 ? -11.048 -2.675 23.127 1.00 71.31 181 LEU A CA 1
ATOM 1438 C C . LEU A 1 181 ? -11.253 -3.931 23.986 1.00 71.31 181 LEU A C 1
ATOM 1440 O O . LEU A 1 181 ? -10.452 -4.184 24.888 1.00 71.31 181 LEU A O 1
ATOM 1444 N N . PRO A 1 182 ? -12.273 -4.753 23.689 1.00 57.69 182 PRO A N 1
ATOM 1445 C CA . PRO A 1 182 ? -12.445 -6.064 24.312 1.00 57.69 182 PRO A CA 1
ATOM 1446 C C . PRO A 1 182 ? -11.765 -7.224 23.549 1.00 57.69 182 PRO A C 1
ATOM 1448 O O . PRO A 1 182 ? -11.903 -8.374 23.962 1.00 57.69 182 PRO A O 1
ATOM 1451 N N . ALA A 1 183 ? -11.061 -6.967 22.437 1.00 54.47 183 ALA A N 1
ATOM 1452 C CA . ALA A 1 183 ? -10.595 -7.999 21.498 1.00 54.47 183 ALA A CA 1
ATOM 1453 C C . ALA A 1 183 ? -9.191 -8.582 21.794 1.00 54.47 183 ALA A C 1
ATOM 1455 O O . ALA A 1 183 ? -8.358 -7.967 22.456 1.00 54.47 183 ALA A O 1
ATOM 1456 N N . LYS A 1 184 ? -8.947 -9.793 21.267 1.00 51.41 184 LYS A N 1
ATOM 1457 C CA . LYS A 1 184 ? -7.828 -10.702 21.591 1.00 51.41 184 LYS A CA 1
ATOM 1458 C C . LYS A 1 184 ? -6.463 -10.311 20.990 1.00 51.41 184 LYS A C 1
ATOM 1460 O O . LYS A 1 184 ? -5.451 -10.614 21.614 1.00 51.41 184 LYS A O 1
ATOM 1465 N N . ASP A 1 185 ? -6.444 -9.612 19.851 1.00 56.34 185 ASP A N 1
ATOM 1466 C CA . ASP A 1 185 ? -5.218 -9.280 19.091 1.00 56.34 185 ASP A CA 1
ATOM 1467 C C . ASP A 1 185 ? -4.866 -7.781 19.120 1.00 56.34 185 ASP A C 1
ATOM 1469 O O . ASP A 1 185 ? -4.206 -7.263 18.226 1.00 56.34 185 ASP A O 1
ATOM 1473 N N . PHE A 1 186 ? -5.300 -7.065 20.159 1.00 60.09 186 PHE A N 1
ATOM 1474 C CA . PHE A 1 186 ? -4.980 -5.652 20.338 1.00 60.09 186 PHE A CA 1
ATOM 1475 C C . PHE A 1 186 ? -3.549 -5.467 20.858 1.00 60.09 186 PHE A C 1
ATOM 1477 O O . PHE A 1 186 ? -3.240 -5.824 21.996 1.00 60.09 186 PHE A O 1
ATOM 1484 N N . ALA A 1 187 ? -2.688 -4.847 20.053 1.00 59.16 187 ALA A N 1
ATOM 1485 C CA . ALA A 1 187 ? -1.390 -4.362 20.506 1.00 59.16 187 ALA A CA 1
ATOM 1486 C C . ALA A 1 187 ? -1.301 -2.844 20.326 1.00 59.16 187 ALA A C 1
ATOM 1488 O O . ALA A 1 187 ? -1.260 -2.368 19.194 1.00 59.16 187 ALA A O 1
ATOM 1489 N N . VAL A 1 188 ? -1.221 -2.117 21.447 1.00 60.94 188 VAL A N 1
ATOM 1490 C CA . VAL A 1 188 ? -0.619 -0.776 21.518 1.00 60.94 188 VAL A CA 1
ATOM 1491 C C . VAL A 1 188 ? 0.812 -0.963 21.982 1.00 60.94 188 VAL A C 1
ATOM 1493 O O . VAL A 1 188 ? 1.054 -1.264 23.150 1.00 60.94 188 VAL A O 1
ATOM 1496 N N . SER A 1 189 ? 1.761 -0.873 21.049 1.00 65.25 189 SER A N 1
ATOM 1497 C CA . SER A 1 189 ? 3.179 -1.105 21.333 1.00 65.25 189 SER A CA 1
ATOM 1498 C C . SER A 1 189 ? 3.965 0.205 21.268 1.00 65.25 189 SER A C 1
ATOM 1500 O O . SER A 1 189 ? 4.081 0.780 20.189 1.00 65.25 189 SER A O 1
ATOM 1502 N N . PRO A 1 190 ? 4.557 0.667 22.384 1.00 56.88 190 PRO A N 1
ATOM 1503 C CA . PRO A 1 190 ? 5.339 1.901 22.423 1.00 56.88 190 PRO A CA 1
ATOM 1504 C C . PRO A 1 190 ? 6.847 1.698 22.168 1.00 56.88 190 PRO A C 1
ATOM 1506 O O . PRO A 1 190 ? 7.633 2.575 22.512 1.00 56.88 190 PRO A O 1
ATOM 1509 N N . SER A 1 191 ? 7.298 0.549 21.639 1.00 70.50 191 SER A N 1
ATOM 1510 C CA . SER A 1 191 ? 8.745 0.287 21.494 1.00 70.50 191 SER A CA 1
ATOM 1511 C C . SER A 1 191 ? 9.365 0.980 20.273 1.00 70.50 191 SER A C 1
ATOM 1513 O O . SER A 1 191 ? 10.311 1.748 20.427 1.00 70.50 191 SER A O 1
ATOM 1515 N N . SER A 1 192 ? 8.838 0.736 19.069 1.00 87.75 192 SER A N 1
ATOM 1516 C CA . SER A 1 192 ? 9.184 1.455 17.835 1.00 87.75 192 SER A CA 1
ATOM 1517 C C . SER A 1 192 ? 8.181 1.139 16.718 1.00 87.75 192 SER A C 1
ATOM 1519 O O . SER A 1 192 ? 7.499 0.115 16.767 1.00 87.75 192 SER A O 1
ATOM 1521 N N . LEU A 1 193 ? 8.128 1.973 15.678 1.00 89.12 193 LEU A N 1
ATOM 1522 C CA . LEU A 1 193 ? 7.304 1.712 14.493 1.00 89.12 193 LEU A CA 1
ATOM 1523 C C . LEU A 1 193 ? 7.760 0.455 13.724 1.00 89.12 193 LEU A C 1
ATOM 1525 O O . LEU A 1 193 ? 6.934 -0.321 13.253 1.00 89.12 193 LEU A O 1
ATOM 1529 N N . ALA A 1 194 ? 9.074 0.234 13.623 1.00 89.62 194 ALA A N 1
ATOM 1530 C CA . ALA A 1 194 ? 9.631 -0.925 12.925 1.00 89.62 194 ALA A CA 1
ATOM 1531 C C . ALA A 1 194 ? 9.243 -2.236 13.623 1.00 89.62 194 ALA A C 1
ATOM 1533 O O . ALA A 1 194 ? 8.667 -3.116 12.991 1.00 89.62 194 ALA A O 1
ATOM 1534 N N . SER A 1 195 ? 9.450 -2.327 14.942 1.00 89.69 195 SER A N 1
ATOM 1535 C CA . SER A 1 195 ? 9.052 -3.508 15.722 1.00 89.69 195 SER A CA 1
ATOM 1536 C C . SER A 1 195 ? 7.541 -3.754 15.690 1.00 89.69 195 SER A C 1
ATOM 1538 O O . SER A 1 195 ? 7.103 -4.903 15.724 1.00 89.69 195 SER A O 1
ATOM 1540 N N . PHE A 1 196 ? 6.734 -2.693 15.591 1.00 91.50 196 PHE A N 1
ATOM 1541 C CA . PHE A 1 196 ? 5.290 -2.803 15.404 1.00 91.50 196 PHE A CA 1
ATOM 1542 C C . PHE A 1 196 ? 4.929 -3.452 14.056 1.00 91.50 196 PHE A C 1
ATOM 1544 O O . PHE A 1 196 ? 4.146 -4.401 14.030 1.00 91.50 196 PHE A O 1
ATOM 1551 N N . PHE A 1 197 ? 5.529 -3.020 12.943 1.00 92.75 197 PHE A N 1
ATOM 1552 C CA . PHE A 1 197 ? 5.278 -3.637 11.633 1.00 92.75 197 PHE A CA 1
ATOM 1553 C C . PHE A 1 197 ? 5.854 -5.051 11.508 1.00 92.75 197 PHE A C 1
ATOM 1555 O O . PHE A 1 197 ? 5.183 -5.928 10.961 1.00 92.75 197 PHE A O 1
ATOM 1562 N N . GLU A 1 198 ? 7.032 -5.312 12.080 1.00 91.38 198 GLU A N 1
ATOM 1563 C CA . GLU A 1 198 ? 7.600 -6.662 12.170 1.00 91.38 198 GLU A CA 1
ATOM 1564 C C . GLU A 1 198 ? 6.660 -7.617 12.916 1.00 91.38 198 GLU A C 1
ATOM 1566 O O . GLU A 1 198 ? 6.439 -8.744 12.473 1.00 91.38 198 GLU A O 1
ATOM 1571 N N . GLN A 1 199 ? 6.042 -7.171 14.014 1.00 89.88 199 GLN A N 1
ATOM 1572 C CA . GLN A 1 199 ? 5.069 -7.978 14.750 1.00 89.88 199 GLN A CA 1
ATOM 1573 C C . GLN A 1 199 ? 3.861 -8.356 13.880 1.00 89.88 199 GLN A C 1
ATOM 1575 O O . GLN A 1 199 ? 3.416 -9.509 13.917 1.00 89.88 199 GLN A O 1
ATOM 1580 N N . ILE A 1 200 ? 3.333 -7.412 13.095 1.00 91.81 200 ILE A N 1
ATOM 1581 C CA . ILE A 1 200 ? 2.214 -7.666 12.176 1.00 91.81 200 ILE A CA 1
ATOM 1582 C C . ILE A 1 200 ? 2.646 -8.677 11.105 1.00 91.81 200 ILE A C 1
ATOM 1584 O O . ILE A 1 200 ? 1.951 -9.671 10.885 1.00 91.81 200 ILE A O 1
ATOM 1588 N N . ALA A 1 201 ? 3.821 -8.475 10.501 1.00 91.19 201 ALA A N 1
ATOM 1589 C CA . ALA A 1 201 ? 4.400 -9.375 9.504 1.00 91.19 201 ALA A CA 1
ATOM 1590 C C . ALA A 1 201 ? 4.539 -10.814 10.016 1.00 91.19 201 ALA A C 1
ATOM 1592 O O . ALA A 1 201 ? 4.103 -11.757 9.353 1.00 91.19 201 ALA A O 1
ATOM 1593 N N . LEU A 1 202 ? 5.081 -10.982 11.223 1.00 90.25 202 LEU A N 1
ATOM 1594 C CA . LEU A 1 202 ? 5.264 -12.289 11.856 1.00 90.25 202 LEU A CA 1
ATOM 1595 C C . LEU A 1 202 ? 3.933 -12.971 12.200 1.00 90.25 202 LEU A C 1
ATOM 1597 O O . LEU A 1 202 ? 3.818 -14.188 12.065 1.00 90.25 202 LEU A O 1
ATOM 1601 N N . SER A 1 203 ? 2.924 -12.200 12.614 1.00 90.44 203 SER A N 1
ATOM 1602 C CA . SER A 1 203 ? 1.602 -12.727 12.990 1.00 90.44 203 SER A CA 1
ATOM 1603 C C . SER A 1 203 ? 0.767 -13.162 11.778 1.00 90.44 203 SER A C 1
ATOM 1605 O O . SER A 1 203 ? -0.125 -13.997 11.910 1.00 90.44 203 SER A O 1
ATOM 1607 N N . HIS A 1 204 ? 1.076 -12.632 10.592 1.00 90.81 204 HIS A N 1
ATOM 1608 C CA . HIS A 1 204 ? 0.316 -12.831 9.356 1.00 90.81 204 HIS A CA 1
ATOM 1609 C C . HIS A 1 204 ? 1.187 -13.342 8.197 1.00 90.81 204 HIS A C 1
ATOM 1611 O O . HIS A 1 204 ? 1.004 -12.956 7.035 1.00 90.81 204 HIS A O 1
ATOM 1617 N N . ALA A 1 205 ? 2.130 -14.239 8.501 1.00 83.12 205 ALA A N 1
ATOM 1618 C CA . ALA A 1 205 ? 3.003 -14.853 7.506 1.00 83.12 205 ALA A CA 1
ATOM 1619 C C . ALA A 1 205 ? 2.192 -15.440 6.329 1.00 83.12 205 ALA A C 1
ATOM 1621 O O . ALA A 1 205 ? 1.264 -16.226 6.515 1.00 83.12 205 ALA A O 1
ATOM 1622 N N . GLY A 1 206 ? 2.533 -15.038 5.100 1.00 79.94 206 GLY A N 1
ATOM 1623 C CA . GLY A 1 206 ? 1.844 -15.454 3.871 1.00 79.94 206 GLY A CA 1
ATOM 1624 C C . GLY A 1 206 ? 0.778 -14.477 3.356 1.00 79.94 206 GLY A C 1
ATOM 1625 O O . GLY A 1 206 ? 0.509 -14.482 2.149 1.00 79.94 206 GLY A O 1
ATOM 1626 N N . LEU A 1 207 ? 0.233 -13.609 4.219 1.00 81.50 207 LEU A N 1
ATOM 1627 C CA . LEU A 1 207 ? -0.561 -12.438 3.812 1.00 81.50 207 LEU A CA 1
ATOM 1628 C C . LEU A 1 207 ? 0.328 -11.235 3.478 1.00 81.50 207 LEU A C 1
ATOM 1630 O O . LEU A 1 207 ? -0.045 -10.428 2.633 1.00 81.50 207 LEU A O 1
ATOM 1634 N N . ILE A 1 208 ? 1.490 -11.158 4.127 1.00 85.25 208 ILE A N 1
ATOM 1635 C CA . ILE A 1 208 ? 2.482 -10.084 4.042 1.00 85.25 208 ILE A CA 1
ATOM 1636 C C . ILE A 1 208 ? 3.659 -10.610 3.193 1.00 85.25 208 ILE A C 1
ATOM 1638 O O . ILE A 1 208 ? 4.400 -11.475 3.665 1.00 85.25 208 ILE A O 1
ATOM 1642 N N . PRO A 1 209 ? 3.744 -10.237 1.899 1.00 72.62 209 PRO A N 1
ATOM 1643 C CA . PRO A 1 209 ? 4.508 -10.984 0.897 1.00 72.62 209 PRO A CA 1
ATOM 1644 C C . PRO A 1 209 ? 6.042 -10.871 0.982 1.00 72.62 209 PRO A C 1
ATOM 1646 O O . PRO A 1 209 ? 6.693 -11.845 0.611 1.00 72.62 209 PRO A O 1
ATOM 1649 N N . ASP A 1 210 ? 6.618 -9.770 1.477 1.00 83.44 210 ASP A N 1
ATOM 1650 C CA . ASP A 1 210 ? 8.064 -9.635 1.759 1.00 83.44 210 ASP A CA 1
ATOM 1651 C C . ASP A 1 210 ? 8.348 -9.554 3.267 1.00 83.44 210 ASP A C 1
ATOM 1653 O O . ASP A 1 210 ? 9.288 -10.195 3.744 1.00 83.44 210 ASP A O 1
ATOM 1657 N N . GLY A 1 211 ? 7.510 -8.837 4.024 1.00 84.62 211 GLY A N 1
ATOM 1658 C CA . GLY A 1 211 ? 7.586 -8.694 5.475 1.00 84.62 211 GLY A CA 1
ATOM 1659 C C . GLY A 1 211 ? 8.905 -8.101 5.970 1.00 84.62 211 GLY A C 1
ATOM 1660 O O . GLY A 1 211 ? 9.295 -8.387 7.103 1.00 84.62 211 GLY A O 1
ATOM 1661 N N . ARG A 1 212 ? 9.620 -7.339 5.132 1.00 89.62 212 ARG A N 1
ATOM 1662 C CA . ARG A 1 212 ? 11.000 -6.902 5.380 1.00 89.62 212 ARG A CA 1
ATOM 1663 C C . ARG A 1 212 ? 11.206 -5.450 4.987 1.00 89.62 212 ARG A C 1
ATOM 1665 O O . ARG A 1 212 ? 10.914 -5.066 3.872 1.00 89.62 212 ARG A O 1
ATOM 1672 N N . ALA A 1 213 ? 11.843 -4.675 5.855 1.00 91.75 213 ALA A N 1
ATOM 1673 C CA . ALA A 1 213 ? 12.285 -3.331 5.502 1.00 91.75 213 ALA A CA 1
ATOM 1674 C C . ALA A 1 213 ? 13.633 -3.342 4.745 1.00 91.75 213 ALA A C 1
ATOM 1676 O O . ALA A 1 213 ? 14.681 -3.109 5.354 1.00 91.75 213 ALA A O 1
ATOM 1677 N N . ASP A 1 214 ? 13.633 -3.658 3.446 1.00 94.75 214 ASP A N 1
ATOM 1678 C CA . ASP A 1 214 ? 14.837 -3.735 2.600 1.00 94.75 214 ASP A CA 1
ATOM 1679 C C . ASP A 1 214 ? 14.765 -2.958 1.264 1.00 94.75 214 ASP A C 1
ATOM 1681 O O . ASP A 1 214 ? 15.717 -2.992 0.475 1.00 94.75 214 ASP A O 1
ATOM 1685 N N . LYS A 1 215 ? 13.695 -2.185 1.036 1.00 96.19 215 LYS A N 1
ATOM 1686 C CA . LYS A 1 215 ? 13.384 -1.470 -0.214 1.00 96.19 215 LYS A CA 1
ATOM 1687 C C . LYS A 1 215 ? 13.168 -2.391 -1.415 1.00 96.19 215 LYS A C 1
ATOM 1689 O O . LYS A 1 215 ? 13.366 -1.968 -2.562 1.00 96.19 215 LYS A O 1
ATOM 1694 N N . VAL A 1 216 ? 12.776 -3.640 -1.188 1.00 96.94 216 VAL A N 1
ATOM 1695 C CA . VAL A 1 216 ? 12.349 -4.563 -2.237 1.00 96.94 216 VAL A CA 1
ATOM 1696 C C . VAL A 1 216 ? 10.856 -4.781 -2.101 1.00 96.94 216 VAL A C 1
ATOM 1698 O O . VAL A 1 216 ? 10.389 -5.537 -1.265 1.00 96.94 216 VAL A O 1
ATOM 1701 N N . TYR A 1 217 ? 10.095 -4.143 -2.982 1.00 97.06 217 TYR A N 1
ATOM 1702 C CA . TYR A 1 217 ? 8.652 -4.060 -2.833 1.00 97.06 217 TYR A CA 1
ATOM 1703 C C . TYR A 1 217 ? 7.948 -5.175 -3.583 1.00 97.06 217 TYR A C 1
ATOM 1705 O O . TYR A 1 217 ? 8.059 -5.284 -4.810 1.00 97.06 217 TYR A O 1
ATOM 1713 N N . TRP A 1 218 ? 7.157 -5.958 -2.857 1.00 96.06 218 TRP A N 1
ATOM 1714 C CA . TRP A 1 218 ? 6.348 -7.021 -3.437 1.00 96.06 218 TRP A CA 1
ATOM 1715 C C . TRP A 1 218 ? 4.893 -6.612 -3.611 1.00 96.06 218 TRP A C 1
ATOM 1717 O O . TRP A 1 218 ? 4.317 -5.921 -2.773 1.00 96.06 218 TRP A O 1
ATOM 1727 N N . THR A 1 219 ? 4.276 -7.076 -4.695 1.00 96.31 219 THR A N 1
ATOM 1728 C CA . THR A 1 219 ? 2.824 -7.036 -4.891 1.00 96.31 219 THR A CA 1
ATOM 1729 C C . THR A 1 219 ? 2.374 -8.387 -5.418 1.00 96.31 219 THR A C 1
ATOM 1731 O O . THR A 1 219 ? 2.870 -8.849 -6.445 1.00 96.31 219 THR A O 1
ATOM 1734 N N . ARG A 1 220 ? 1.431 -9.028 -4.721 1.00 95.50 220 ARG A N 1
ATOM 1735 C CA . ARG A 1 220 ? 0.784 -10.262 -5.181 1.00 95.50 220 ARG A CA 1
ATOM 1736 C C . ARG A 1 220 ? -0.553 -9.919 -5.822 1.00 95.50 220 ARG A C 1
ATOM 1738 O O . ARG A 1 220 ? -1.308 -9.110 -5.288 1.00 95.50 220 ARG A O 1
ATOM 1745 N N . PHE A 1 221 ? -0.870 -10.563 -6.933 1.00 95.88 221 PHE A N 1
ATOM 1746 C CA . PHE A 1 221 ? -2.151 -10.407 -7.616 1.00 95.88 221 PHE A CA 1
ATOM 1747 C C . PHE A 1 221 ? -3.099 -11.571 -7.309 1.00 95.88 221 PHE A C 1
ATOM 1749 O O . PHE A 1 221 ? -2.697 -12.602 -6.774 1.00 95.88 221 PHE A O 1
ATOM 1756 N N . LYS A 1 222 ? -4.387 -11.419 -7.640 1.00 94.44 222 LYS A N 1
ATOM 1757 C CA . LYS A 1 222 ? -5.411 -12.456 -7.410 1.00 94.44 222 LYS A CA 1
ATOM 1758 C C . LYS A 1 222 ? -5.169 -13.757 -8.181 1.00 94.44 222 LYS A C 1
ATOM 1760 O O . LYS A 1 222 ? -5.649 -14.796 -7.751 1.00 94.44 222 LYS A O 1
ATOM 1765 N N . ASN A 1 223 ? -4.440 -13.705 -9.296 1.00 93.69 223 ASN A N 1
ATOM 1766 C CA . ASN A 1 223 ? -4.005 -14.884 -10.054 1.00 93.69 223 ASN A CA 1
ATOM 1767 C C . ASN A 1 223 ? -2.706 -15.504 -9.497 1.00 93.69 223 ASN A C 1
ATOM 1769 O O . ASN A 1 223 ? -2.039 -16.246 -10.209 1.00 93.69 223 ASN A O 1
ATOM 1773 N N . ASP A 1 224 ? -2.312 -15.121 -8.280 1.00 91.81 224 ASP A N 1
ATOM 1774 C CA . ASP A 1 224 ? -1.104 -15.532 -7.560 1.00 91.81 224 ASP A CA 1
ATOM 1775 C C . ASP A 1 224 ? 0.236 -15.144 -8.212 1.00 91.81 224 ASP A C 1
ATOM 1777 O O . ASP A 1 224 ? 1.294 -15.426 -7.647 1.00 91.81 224 ASP A O 1
ATOM 1781 N N . SER A 1 225 ? 0.219 -14.433 -9.345 1.00 93.69 225 SER A N 1
ATOM 1782 C CA . SER A 1 225 ? 1.431 -13.815 -9.889 1.00 93.69 225 SER A CA 1
ATOM 1783 C C . SER A 1 225 ? 1.960 -12.720 -8.960 1.00 93.69 225 SER A C 1
ATOM 1785 O O . SER A 1 225 ? 1.214 -12.114 -8.180 1.00 93.69 225 SER A O 1
ATOM 1787 N N . VAL A 1 226 ? 3.266 -12.479 -9.028 1.00 94.75 226 VAL A N 1
ATOM 1788 C CA . VAL A 1 226 ? 3.982 -11.537 -8.166 1.00 94.75 226 VAL A CA 1
ATOM 1789 C C . VAL A 1 226 ? 4.775 -10.559 -9.018 1.00 94.75 226 VAL A C 1
ATOM 1791 O O . VAL A 1 226 ? 5.490 -10.967 -9.931 1.00 94.75 226 VAL A O 1
ATOM 1794 N N . LEU A 1 227 ? 4.687 -9.275 -8.677 1.00 96.50 227 LEU A N 1
ATOM 1795 C CA . LEU A 1 227 ? 5.559 -8.228 -9.199 1.00 96.50 227 LEU A CA 1
ATOM 1796 C C . LEU A 1 227 ? 6.483 -7.734 -8.089 1.00 96.50 227 LEU A C 1
ATOM 1798 O O . LEU A 1 227 ? 6.024 -7.388 -6.996 1.00 96.50 227 LEU A O 1
ATOM 1802 N N . ILE A 1 228 ? 7.774 -7.651 -8.391 1.00 97.44 228 ILE A N 1
ATOM 1803 C CA . ILE A 1 228 ? 8.812 -7.209 -7.461 1.00 97.44 228 ILE A CA 1
ATOM 1804 C C . ILE A 1 228 ? 9.535 -6.008 -8.059 1.00 97.44 228 ILE A C 1
ATOM 1806 O O . ILE A 1 228 ? 10.050 -6.096 -9.172 1.00 97.44 228 ILE A O 1
ATOM 1810 N N . LEU A 1 229 ? 9.602 -4.906 -7.314 1.00 98.12 229 LEU A N 1
ATOM 1811 C CA . LEU A 1 229 ? 10.477 -3.775 -7.615 1.00 98.12 229 LEU A CA 1
ATOM 1812 C C . LEU A 1 229 ? 11.683 -3.837 -6.686 1.00 98.12 229 LEU A C 1
ATOM 1814 O O . LEU A 1 229 ? 11.536 -3.667 -5.478 1.00 98.12 229 LEU A O 1
ATOM 1818 N N . ASN A 1 230 ? 12.877 -4.018 -7.246 1.00 97.88 230 ASN A N 1
ATOM 1819 C CA . ASN A 1 230 ? 14.098 -3.848 -6.473 1.00 97.88 230 ASN A CA 1
ATOM 1820 C C . ASN A 1 230 ? 14.458 -2.362 -6.429 1.00 97.88 230 ASN A C 1
ATOM 1822 O O . ASN A 1 230 ? 15.103 -1.833 -7.334 1.00 97.88 230 ASN A O 1
ATOM 1826 N N . PHE A 1 231 ? 14.038 -1.682 -5.370 1.00 97.12 231 PHE A N 1
ATOM 1827 C CA . PHE A 1 231 ? 14.397 -0.295 -5.112 1.00 97.12 231 PHE A CA 1
ATOM 1828 C C . PHE A 1 231 ? 15.498 -0.179 -4.049 1.00 97.12 231 PHE A C 1
ATOM 1830 O O . PHE A 1 231 ? 15.684 0.899 -3.480 1.00 97.12 231 PHE A O 1
ATOM 1837 N N . SER A 1 232 ? 16.259 -1.245 -3.806 1.00 96.31 232 SER A N 1
ATOM 1838 C CA . SER A 1 232 ? 17.497 -1.206 -3.029 1.00 96.31 232 SER A CA 1
ATOM 1839 C C . SER A 1 232 ? 18.690 -0.824 -3.919 1.00 96.31 232 SER A C 1
ATOM 1841 O O . SER A 1 232 ? 18.547 -0.625 -5.127 1.00 96.31 232 SER A O 1
ATOM 1843 N N . ASP A 1 233 ? 19.878 -0.704 -3.328 1.00 96.75 233 ASP A N 1
ATOM 1844 C CA . ASP A 1 233 ? 21.129 -0.475 -4.069 1.00 96.75 233 ASP A CA 1
ATOM 1845 C C . ASP A 1 233 ? 21.933 -1.772 -4.274 1.00 96.75 233 ASP A C 1
ATOM 1847 O O . ASP A 1 233 ? 23.093 -1.734 -4.681 1.00 96.75 233 ASP A O 1
ATOM 1851 N N . GLN A 1 234 ? 21.333 -2.926 -3.968 1.00 96.88 234 GLN A N 1
ATOM 1852 C CA . GLN A 1 234 ? 21.937 -4.249 -4.110 1.00 96.88 234 GLN A CA 1
ATOM 1853 C C . GLN A 1 234 ? 21.154 -5.082 -5.122 1.00 96.88 234 GLN A C 1
ATOM 1855 O O . GLN A 1 234 ? 19.968 -4.856 -5.345 1.00 96.88 234 GLN A O 1
ATOM 1860 N N . VAL A 1 235 ? 21.807 -6.068 -5.734 1.00 97.38 235 VAL A N 1
ATOM 1861 C CA . VAL A 1 235 ? 21.108 -7.056 -6.564 1.00 97.38 235 VAL A CA 1
ATOM 1862 C C . VAL A 1 235 ? 20.207 -7.900 -5.666 1.00 97.38 235 VAL A C 1
ATOM 1864 O O . VAL A 1 235 ? 20.665 -8.438 -4.659 1.00 97.38 235 VAL A O 1
ATOM 1867 N N . TYR A 1 236 ? 18.938 -8.032 -6.044 1.00 96.50 236 TYR A N 1
ATOM 1868 C CA . TYR A 1 236 ? 17.996 -8.902 -5.352 1.00 96.50 236 TYR A CA 1
ATOM 1869 C C . TYR A 1 236 ? 17.928 -10.260 -6.049 1.00 96.50 236 TYR A C 1
ATOM 1871 O O . TYR A 1 236 ? 17.699 -10.322 -7.258 1.00 96.50 236 TYR A O 1
ATOM 1879 N N . GLU A 1 237 ? 18.124 -11.345 -5.299 1.00 94.38 237 GLU A N 1
ATOM 1880 C CA . GLU A 1 237 ? 18.101 -12.707 -5.833 1.00 94.38 237 GLU A CA 1
ATOM 1881 C C . GLU A 1 237 ? 16.924 -13.503 -5.267 1.00 94.38 237 GLU A C 1
ATOM 1883 O O . GLU A 1 237 ? 16.752 -13.618 -4.054 1.00 94.38 237 GLU A O 1
ATOM 1888 N N . ILE A 1 238 ? 16.130 -14.098 -6.157 1.00 90.38 238 ILE A N 1
ATOM 1889 C CA . ILE A 1 238 ? 15.019 -14.980 -5.800 1.00 90.38 238 ILE A CA 1
ATOM 1890 C C . ILE A 1 238 ? 14.889 -16.103 -6.826 1.00 90.38 238 ILE A C 1
ATOM 1892 O O . ILE A 1 238 ? 14.831 -15.852 -8.024 1.00 90.38 238 ILE A O 1
ATOM 1896 N N . ASN A 1 239 ? 14.824 -17.358 -6.372 1.00 86.69 239 ASN A N 1
ATOM 1897 C CA . ASN A 1 239 ? 14.642 -18.531 -7.240 1.00 86.69 239 ASN A CA 1
ATOM 1898 C C . ASN A 1 239 ? 15.628 -18.583 -8.431 1.00 86.69 239 ASN A C 1
ATOM 1900 O O . ASN A 1 239 ? 15.243 -18.948 -9.536 1.00 86.69 239 ASN A O 1
ATOM 1904 N N . ASN A 1 240 ? 16.896 -18.208 -8.216 1.00 87.06 240 ASN A N 1
ATOM 1905 C CA . ASN A 1 240 ? 17.945 -18.057 -9.243 1.00 87.06 240 ASN A CA 1
ATOM 1906 C C . ASN A 1 240 ? 17.721 -16.931 -10.276 1.00 87.06 240 ASN A C 1
ATOM 1908 O O . ASN A 1 240 ? 18.493 -16.816 -11.228 1.00 87.06 240 ASN A O 1
ATOM 1912 N N . HIS A 1 241 ? 16.715 -16.077 -10.092 1.00 90.94 241 HIS A N 1
ATOM 1913 C CA . HIS A 1 241 ? 16.532 -14.847 -10.856 1.00 90.94 241 HIS A CA 1
ATOM 1914 C C . HIS A 1 241 ? 17.169 -13.673 -10.121 1.00 90.94 241 HIS A C 1
ATOM 1916 O O . HIS A 1 241 ? 17.027 -13.540 -8.905 1.00 90.94 241 HIS A O 1
ATOM 1922 N N . LYS A 1 242 ? 17.849 -12.810 -10.877 1.00 95.81 242 LYS A N 1
ATOM 1923 C CA . LYS A 1 242 ? 18.431 -11.564 -10.377 1.00 95.81 242 LYS A CA 1
ATOM 1924 C C . LYS A 1 242 ? 17.587 -10.389 -10.839 1.00 95.81 242 LYS A C 1
ATOM 1926 O O . LYS A 1 242 ? 17.254 -10.298 -12.020 1.00 95.81 242 LYS A O 1
ATOM 1931 N N . ILE A 1 243 ? 17.276 -9.489 -9.920 1.00 97.06 243 ILE A N 1
ATOM 1932 C CA . ILE A 1 243 ? 16.656 -8.203 -10.212 1.00 97.06 243 ILE A CA 1
ATOM 1933 C C . ILE A 1 243 ? 17.691 -7.139 -9.864 1.00 97.06 243 ILE A C 1
ATOM 1935 O O . ILE A 1 243 ? 18.052 -6.971 -8.699 1.00 97.06 243 ILE A O 1
ATOM 1939 N N . GLU A 1 244 ? 18.196 -6.447 -10.878 1.00 97.06 244 GLU A N 1
ATOM 1940 C CA . GLU A 1 244 ? 19.163 -5.358 -10.702 1.00 97.06 244 GLU A CA 1
ATOM 1941 C C . GLU A 1 244 ? 18.547 -4.181 -9.922 1.00 97.06 244 GLU A C 1
ATOM 1943 O O . GLU A 1 244 ? 17.320 -4.030 -9.927 1.00 97.06 244 GLU A O 1
ATOM 1948 N N . PRO A 1 245 ? 19.357 -3.321 -9.277 1.00 97.25 245 PRO A N 1
ATOM 1949 C CA . PRO A 1 245 ? 18.874 -2.076 -8.682 1.00 97.25 245 PRO A CA 1
ATOM 1950 C C . PRO A 1 245 ? 18.036 -1.244 -9.667 1.00 97.25 245 PRO A C 1
ATOM 1952 O O . PRO A 1 245 ? 18.441 -0.995 -10.802 1.00 97.25 245 PRO A O 1
ATOM 1955 N N . GLY A 1 246 ? 16.844 -0.821 -9.240 1.00 95.75 246 GLY A N 1
ATOM 1956 C CA . GLY A 1 246 ? 15.856 -0.132 -10.081 1.00 95.75 246 GLY A CA 1
ATOM 1957 C C . GLY A 1 246 ? 15.097 -1.042 -11.057 1.00 95.75 246 GLY A C 1
ATOM 1958 O O . GLY A 1 246 ? 14.323 -0.550 -11.880 1.00 95.75 246 GLY A O 1
ATOM 1959 N N . GLY A 1 247 ? 15.323 -2.355 -11.004 1.00 97.38 247 GLY A N 1
ATOM 1960 C CA . GLY A 1 247 ? 14.698 -3.345 -11.872 1.00 97.38 247 GLY A CA 1
ATOM 1961 C C . GLY A 1 247 ? 13.330 -3.821 -11.386 1.00 97.38 247 GLY A C 1
ATOM 1962 O O . GLY A 1 247 ? 13.020 -3.768 -10.195 1.00 97.38 247 GLY A O 1
ATOM 1963 N N . ILE A 1 248 ? 12.530 -4.336 -12.325 1.00 98.00 248 ILE A N 1
ATOM 1964 C CA . ILE A 1 248 ? 11.247 -4.991 -12.043 1.00 98.00 248 ILE A CA 1
ATOM 1965 C C . ILE A 1 248 ? 11.328 -6.454 -12.482 1.00 98.00 248 ILE A C 1
ATOM 1967 O O . ILE A 1 248 ? 11.749 -6.734 -13.605 1.00 98.00 248 ILE A O 1
ATOM 1971 N N . GLY A 1 249 ? 10.909 -7.372 -11.612 1.00 96.06 249 GLY A N 1
ATOM 1972 C CA . GLY A 1 249 ? 10.716 -8.788 -11.927 1.00 96.06 249 GLY A CA 1
ATOM 1973 C C . GLY A 1 249 ? 9.247 -9.193 -11.809 1.00 96.06 249 GLY A C 1
ATOM 1974 O O . GLY A 1 249 ? 8.561 -8.756 -10.887 1.00 96.06 249 GLY A O 1
ATOM 1975 N N . GLU A 1 250 ? 8.773 -10.037 -12.725 1.00 94.31 250 GLU A N 1
ATOM 1976 C CA . GLU A 1 250 ? 7.450 -10.671 -12.674 1.00 94.31 250 GLU A CA 1
ATOM 1977 C C . GLU A 1 250 ? 7.630 -12.187 -12.533 1.00 94.31 250 GLU A C 1
ATOM 1979 O O . GLU A 1 250 ? 8.468 -12.778 -13.212 1.00 94.31 250 GLU A O 1
ATOM 1984 N N . PHE A 1 251 ? 6.852 -12.803 -11.645 1.00 92.19 251 PHE A N 1
ATOM 1985 C CA . PHE A 1 251 ? 6.905 -14.234 -11.360 1.00 92.19 251 PHE A CA 1
ATOM 1986 C C . PHE A 1 251 ? 5.501 -14.820 -11.418 1.00 92.19 251 PHE A C 1
ATOM 1988 O O . PHE A 1 251 ? 4.583 -14.320 -10.764 1.00 92.19 251 PHE A O 1
ATOM 1995 N N . GLN A 1 252 ? 5.330 -15.894 -12.185 1.00 86.50 252 GLN A N 1
ATOM 1996 C CA . GLN A 1 252 ? 4.062 -16.618 -12.269 1.00 86.50 252 GLN A CA 1
ATOM 1997 C C . GLN A 1 252 ? 4.029 -17.793 -11.272 1.00 86.50 252 GLN A C 1
ATOM 1999 O O . GLN A 1 252 ? 5.085 -18.357 -10.969 1.00 86.50 252 GLN A O 1
ATOM 2004 N N . PRO A 1 253 ? 2.840 -18.223 -10.805 1.00 73.50 253 PRO A N 1
ATOM 2005 C CA . PRO A 1 253 ? 2.696 -19.314 -9.829 1.00 73.50 253 PRO A CA 1
ATOM 2006 C C . PRO A 1 253 ? 3.361 -20.629 -10.268 1.00 73.50 253 PRO A C 1
ATOM 2008 O O . PRO A 1 253 ? 3.879 -21.371 -9.438 1.00 73.50 253 PRO A O 1
ATOM 2011 N N . ASP A 1 254 ? 3.392 -20.883 -11.581 1.00 63.81 254 ASP A N 1
ATOM 2012 C CA . ASP A 1 254 ? 3.864 -22.137 -12.183 1.00 63.81 254 ASP A CA 1
ATOM 2013 C C . ASP A 1 254 ? 5.340 -22.096 -12.630 1.00 63.81 254 ASP A C 1
ATOM 2015 O O . ASP A 1 254 ? 5.784 -22.960 -13.388 1.00 63.81 254 ASP A O 1
ATOM 2019 N N . GLY A 1 255 ? 6.105 -21.064 -12.251 1.00 52.59 255 GLY A N 1
ATOM 2020 C CA . GLY A 1 255 ? 7.501 -20.903 -12.685 1.00 52.59 255 GLY A CA 1
ATOM 2021 C C . GLY A 1 255 ? 7.677 -20.642 -14.189 1.00 52.59 255 GLY A C 1
ATOM 2022 O O . GLY A 1 255 ? 8.791 -20.728 -14.704 1.00 52.59 255 GLY A O 1
ATOM 2023 N N . LYS A 1 256 ? 6.590 -20.324 -14.906 1.00 46.47 256 LYS A N 1
ATOM 2024 C CA . LYS A 1 256 ? 6.646 -19.791 -16.273 1.00 46.47 256 L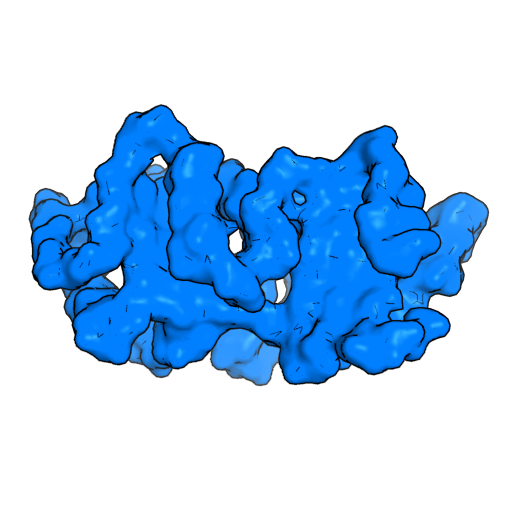YS A CA 1
ATOM 2025 C C . LYS A 1 256 ? 7.049 -18.322 -16.196 1.00 46.47 256 LYS A C 1
ATOM 2027 O O . LYS A 1 256 ? 6.185 -17.457 -16.077 1.00 46.47 256 LYS A O 1
ATOM 2032 N N . ASN A 1 257 ? 8.354 -18.089 -16.216 1.00 50.91 257 ASN A N 1
ATOM 2033 C CA . ASN A 1 257 ? 8.956 -16.771 -16.388 1.00 50.91 257 ASN A CA 1
ATOM 2034 C C . ASN A 1 257 ? 9.306 -16.558 -17.860 1.00 50.91 257 ASN A C 1
ATOM 2036 O O . ASN A 1 257 ? 9.851 -17.509 -18.470 1.00 50.91 257 ASN A O 1
#